Protein AF-A0A1H8JT01-F1 (afdb_monomer)

Structure (mmCIF, N/CA/C/O backbone):
data_AF-A0A1H8JT01-F1
#
_entry.id   AF-A0A1H8JT01-F1
#
loop_
_atom_site.group_PDB
_atom_site.id
_atom_site.type_symbol
_atom_site.label_atom_id
_atom_site.label_alt_id
_atom_site.label_comp_id
_atom_site.label_asym_id
_atom_site.label_entity_id
_atom_site.label_seq_id
_atom_site.pdbx_PDB_ins_code
_atom_site.Cartn_x
_atom_site.Cartn_y
_atom_site.Cartn_z
_atom_site.occupancy
_atom_site.B_iso_or_equiv
_atom_site.auth_seq_id
_atom_site.auth_comp_id
_atom_site.auth_asym_id
_atom_site.auth_atom_id
_atom_site.pdbx_PDB_model_num
ATOM 1 N N . MET A 1 1 ? 6.791 25.636 -8.321 1.00 55.19 1 MET A N 1
ATOM 2 C CA . MET A 1 1 ? 6.552 24.318 -7.692 1.00 55.19 1 MET A CA 1
ATOM 3 C C . MET A 1 1 ? 6.576 23.273 -8.790 1.00 55.19 1 MET A C 1
ATOM 5 O O . MET A 1 1 ? 5.914 23.485 -9.796 1.00 55.19 1 MET A O 1
ATOM 9 N N . GLY A 1 2 ? 7.395 22.230 -8.648 1.00 84.00 2 GLY A N 1
ATOM 10 C CA . GLY A 1 2 ? 7.407 21.095 -9.576 1.00 84.00 2 GLY A CA 1
ATOM 11 C C . GLY A 1 2 ? 6.280 20.105 -9.274 1.00 84.00 2 GLY A C 1
ATOM 12 O O . GLY A 1 2 ? 5.566 20.254 -8.283 1.00 84.00 2 GLY A O 1
ATOM 13 N N . PHE A 1 3 ? 6.130 19.096 -10.126 1.00 88.56 3 PHE A N 1
ATOM 14 C CA . PHE A 1 3 ? 5.228 17.969 -9.887 1.00 88.56 3 PHE A CA 1
ATOM 15 C C . PHE A 1 3 ? 5.642 17.189 -8.627 1.00 88.56 3 PHE A C 1
ATOM 17 O O . PHE A 1 3 ? 6.835 17.080 -8.336 1.00 88.56 3 PHE A O 1
ATOM 24 N N . LEU A 1 4 ? 4.672 16.643 -7.881 1.00 93.19 4 LEU A N 1
ATOM 25 C CA . LEU A 1 4 ? 4.965 15.783 -6.728 1.00 93.19 4 LEU A CA 1
ATOM 26 C C . LEU A 1 4 ? 5.731 14.534 -7.177 1.00 93.19 4 LEU A C 1
ATOM 28 O O . LEU A 1 4 ? 5.509 14.019 -8.277 1.00 93.19 4 LEU A O 1
ATOM 32 N N . SER A 1 5 ? 6.602 14.020 -6.307 1.00 94.88 5 SER A N 1
ATOM 33 C CA . SER A 1 5 ? 7.166 12.687 -6.516 1.00 94.88 5 SER A CA 1
ATOM 34 C C . SER A 1 5 ? 6.049 11.634 -6.510 1.00 94.88 5 SER A C 1
ATOM 36 O O . SER A 1 5 ? 4.962 11.868 -5.978 1.00 94.88 5 SER A O 1
ATOM 38 N N . VAL A 1 6 ? 6.321 10.471 -7.095 1.00 96.06 6 VAL A N 1
ATOM 39 C CA . VAL A 1 6 ? 5.365 9.357 -7.171 1.00 96.06 6 VAL A CA 1
ATOM 40 C C . VAL A 1 6 ? 4.936 8.899 -5.772 1.00 96.06 6 VAL A C 1
ATOM 42 O O . VAL A 1 6 ? 3.740 8.828 -5.499 1.00 96.06 6 VAL A O 1
ATOM 45 N N . LEU A 1 7 ? 5.898 8.710 -4.861 1.00 95.12 7 LEU A N 1
ATOM 46 C CA . LEU A 1 7 ? 5.635 8.363 -3.460 1.00 95.12 7 LEU A CA 1
ATOM 47 C C . LEU A 1 7 ? 4.860 9.466 -2.731 1.00 95.12 7 LEU A C 1
ATOM 49 O O . LEU A 1 7 ? 3.867 9.194 -2.065 1.00 95.12 7 LEU A O 1
ATOM 53 N N . SER A 1 8 ? 5.244 10.733 -2.920 1.00 96.62 8 SER A N 1
ATOM 54 C CA . SER A 1 8 ? 4.523 11.857 -2.306 1.00 96.62 8 SER A CA 1
ATOM 55 C C . SER A 1 8 ? 3.075 11.952 -2.791 1.00 96.62 8 SER A C 1
ATOM 57 O O . SER A 1 8 ? 2.200 12.349 -2.024 1.00 96.62 8 SER A O 1
ATOM 59 N N . MET A 1 9 ? 2.804 11.601 -4.053 1.00 98.12 9 MET A N 1
ATOM 60 C CA . MET A 1 9 ? 1.439 11.523 -4.568 1.00 98.12 9 MET A CA 1
ATOM 61 C C . MET A 1 9 ? 0.667 10.363 -3.925 1.00 98.12 9 MET A C 1
ATOM 63 O O . MET A 1 9 ? -0.474 10.568 -3.521 1.00 98.12 9 MET A O 1
ATOM 67 N N . ALA A 1 10 ? 1.283 9.186 -3.773 1.00 98.31 10 ALA A N 1
ATOM 68 C CA . ALA A 1 10 ? 0.661 8.039 -3.110 1.00 98.31 10 ALA A CA 1
ATOM 69 C C . ALA A 1 10 ? 0.256 8.378 -1.664 1.00 98.31 10 ALA A C 1
ATOM 71 O O . ALA A 1 10 ? -0.918 8.270 -1.314 1.00 98.31 10 ALA A O 1
ATOM 72 N N . HIS A 1 11 ? 1.189 8.914 -0.865 1.00 98.44 11 HIS A N 1
ATOM 73 C CA . HIS A 1 11 ? 0.920 9.368 0.509 1.00 98.44 11 HIS A CA 1
ATOM 74 C C . HIS A 1 11 ? -0.186 10.417 0.567 1.00 98.44 11 HIS A C 1
ATOM 76 O O . HIS A 1 11 ? -1.059 10.357 1.433 1.00 98.44 11 HIS A O 1
ATOM 82 N N . LYS A 1 12 ? -0.186 11.373 -0.369 1.00 98.25 12 LYS A N 1
ATOM 83 C CA . LYS A 1 12 ? -1.230 12.399 -0.440 1.00 98.25 12 LYS A CA 1
ATOM 84 C C . LYS A 1 12 ? -2.613 11.775 -0.650 1.00 98.25 12 LYS A C 1
ATOM 86 O O . LYS A 1 12 ? -3.538 12.118 0.081 1.00 98.25 12 LYS A O 1
ATOM 91 N N . LEU A 1 13 ? -2.748 10.867 -1.615 1.00 98.44 13 LEU A N 1
ATOM 92 C CA . LEU A 1 13 ? -4.026 10.224 -1.925 1.00 98.44 13 LEU A CA 1
ATOM 93 C C . LEU A 1 13 ? -4.523 9.342 -0.768 1.00 98.44 13 LEU A C 1
ATOM 95 O O . LEU A 1 13 ? -5.703 9.390 -0.428 1.00 98.44 13 LEU A O 1
ATOM 99 N N . VAL A 1 14 ? -3.624 8.599 -0.115 1.00 98.62 14 VAL A N 1
ATOM 100 C CA . VAL A 1 14 ? -3.949 7.795 1.077 1.00 98.62 14 VAL A CA 1
ATOM 101 C C . VAL A 1 14 ? -4.419 8.681 2.231 1.00 98.62 14 VAL A C 1
ATOM 103 O O . VAL A 1 14 ? -5.448 8.401 2.851 1.00 98.62 14 VAL A O 1
ATOM 106 N N . LYS A 1 15 ? -3.730 9.800 2.479 1.00 98.31 15 LYS A N 1
ATOM 107 C CA . LYS A 1 15 ? -4.099 10.773 3.516 1.00 98.31 15 LYS A CA 1
ATOM 108 C C . LYS A 1 15 ? -5.475 11.403 3.288 1.00 98.31 15 LYS A C 1
ATOM 110 O O . LYS A 1 15 ? -6.181 11.676 4.249 1.00 98.31 15 LYS A O 1
ATOM 115 N N . GLU A 1 16 ? -5.882 11.617 2.039 1.00 97.69 16 GLU A N 1
ATOM 116 C CA . GLU A 1 16 ? -7.207 12.162 1.694 1.00 97.69 16 GLU A CA 1
ATOM 117 C C . GLU A 1 16 ? -8.360 11.147 1.865 1.00 97.69 16 GLU A C 1
ATOM 119 O O . GLU A 1 16 ? -9.531 11.522 1.742 1.00 97.69 16 GLU A O 1
ATOM 124 N N . ARG A 1 17 ? -8.055 9.866 2.130 1.00 97.56 17 ARG A N 1
ATOM 125 C CA . ARG A 1 17 ? -9.031 8.760 2.231 1.00 97.56 17 ARG A CA 1
ATOM 126 C C . ARG A 1 17 ? -8.993 7.986 3.550 1.00 97.56 17 ARG A C 1
ATOM 128 O O . ARG A 1 17 ? -9.825 7.101 3.763 1.00 97.56 17 ARG A O 1
ATOM 135 N N . THR A 1 18 ? -8.081 8.359 4.439 1.00 97.94 18 THR A N 1
ATOM 136 C CA . THR A 1 18 ? -7.846 7.703 5.727 1.00 97.94 18 THR A CA 1
ATOM 137 C C . THR A 1 18 ? -8.040 8.698 6.867 1.00 97.94 18 THR A C 1
ATOM 139 O O . THR A 1 18 ? -7.703 9.875 6.744 1.00 97.94 18 THR A O 1
ATOM 142 N N . ALA A 1 19 ? -8.573 8.224 7.985 1.00 96.12 19 ALA A N 1
ATOM 143 C CA . ALA A 1 19 ? -8.781 8.971 9.214 1.00 96.12 19 ALA A CA 1
ATOM 144 C C . ALA A 1 19 ? -8.179 8.235 10.422 1.00 96.12 19 ALA A C 1
ATOM 146 O O . ALA A 1 19 ? -7.858 7.048 10.367 1.00 96.12 19 ALA A O 1
ATOM 147 N N . SER A 1 20 ? -8.059 8.942 11.549 1.00 96.56 20 SER A N 1
ATOM 148 C CA . SER A 1 20 ? -7.637 8.314 12.803 1.00 96.56 20 SER A CA 1
ATOM 149 C C . SER A 1 20 ? -8.602 7.196 13.209 1.00 96.56 20 SER A C 1
ATOM 151 O O . SER A 1 20 ? -9.816 7.401 13.221 1.00 96.56 20 SER A O 1
ATOM 153 N N . GLY A 1 21 ? -8.057 6.042 13.593 1.00 96.75 21 GLY A N 1
ATOM 154 C CA . GLY A 1 21 ? -8.828 4.850 13.942 1.00 96.75 21 GLY A CA 1
ATOM 155 C C . GLY A 1 21 ? -9.117 3.905 12.776 1.00 96.75 21 GLY A C 1
ATOM 156 O O . GLY A 1 21 ? -9.654 2.828 13.015 1.00 96.75 21 GLY A O 1
ATOM 157 N N . ASP A 1 22 ? -8.770 4.270 11.540 1.00 98.50 22 ASP A N 1
ATOM 158 C CA . ASP A 1 22 ? -8.981 3.394 10.388 1.00 98.50 22 ASP A CA 1
ATOM 159 C C . ASP A 1 22 ? -8.051 2.168 10.400 1.00 98.50 22 ASP A C 1
ATOM 161 O O . ASP A 1 22 ? -6.957 2.174 10.974 1.00 98.50 22 ASP A O 1
ATOM 165 N N . THR A 1 23 ? -8.496 1.118 9.708 1.00 98.69 23 THR A N 1
ATOM 166 C CA . THR A 1 23 ? -7.661 -0.026 9.336 1.00 98.69 23 THR A CA 1
ATOM 167 C C . THR A 1 23 ? -7.005 0.232 7.984 1.00 98.69 23 THR A C 1
ATOM 169 O O . THR A 1 23 ? -7.695 0.579 7.020 1.00 98.69 23 THR A O 1
ATOM 172 N N . VAL A 1 24 ? -5.692 0.036 7.895 1.00 98.81 24 VAL A N 1
ATOM 173 C CA . VAL A 1 24 ? -4.892 0.223 6.675 1.00 98.81 24 VAL A CA 1
ATOM 174 C C . VAL A 1 24 ? -3.894 -0.916 6.493 1.00 98.81 24 VAL A C 1
ATOM 176 O O . VAL A 1 24 ? -3.576 -1.634 7.442 1.00 98.81 24 VAL A O 1
ATOM 179 N N . ILE A 1 25 ? -3.424 -1.101 5.262 1.00 98.88 25 ILE A N 1
ATOM 180 C CA . ILE A 1 25 ? -2.514 -2.187 4.899 1.00 98.88 25 ILE A CA 1
ATOM 181 C C . ILE A 1 25 ? -1.301 -1.625 4.154 1.00 98.88 25 ILE A C 1
ATOM 18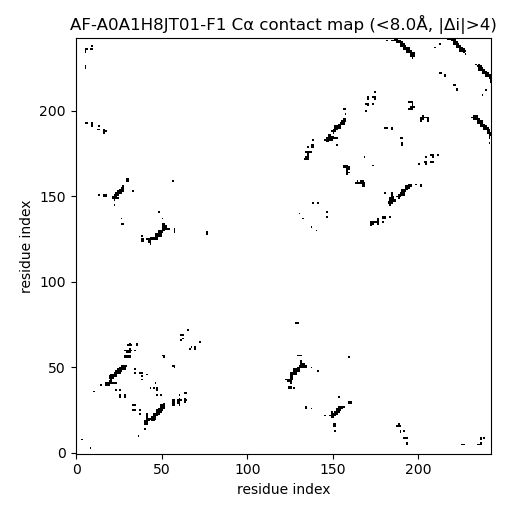3 O O . ILE A 1 25 ? -1.456 -0.894 3.176 1.00 98.88 25 ILE A O 1
ATOM 187 N N . ASP A 1 26 ? -0.111 -2.015 4.596 1.00 98.81 26 ASP A N 1
ATOM 188 C CA . ASP A 1 26 ? 1.136 -1.947 3.837 1.00 98.81 26 ASP A CA 1
ATOM 189 C C . ASP A 1 26 ? 1.440 -3.351 3.300 1.00 98.81 26 ASP A C 1
ATOM 191 O O . ASP A 1 26 ? 1.780 -4.261 4.052 1.00 98.81 26 ASP A O 1
ATOM 195 N N . ALA A 1 27 ? 1.253 -3.570 2.003 1.00 98.69 27 ALA A N 1
ATOM 196 C CA . ALA A 1 27 ? 1.399 -4.890 1.399 1.00 98.69 27 ALA A CA 1
ATOM 197 C C . ALA A 1 27 ? 2.864 -5.252 1.075 1.00 98.69 27 ALA A C 1
ATOM 199 O O . ALA A 1 27 ? 3.135 -6.364 0.620 1.00 98.69 27 ALA A O 1
ATOM 200 N N . THR A 1 28 ? 3.804 -4.324 1.264 1.00 97.69 28 THR A N 1
ATOM 201 C CA . THR A 1 28 ? 5.225 -4.481 0.913 1.00 97.69 28 THR A CA 1
ATOM 202 C C . THR A 1 28 ? 6.071 -3.630 1.861 1.00 97.69 28 THR A C 1
ATOM 204 O O . THR A 1 28 ? 6.619 -2.600 1.455 1.00 97.69 28 THR A O 1
ATOM 207 N N . CYS A 1 29 ? 6.132 -4.006 3.141 1.00 96.62 29 CYS A N 1
ATOM 208 C CA . CYS A 1 29 ? 6.609 -3.085 4.172 1.00 96.62 29 CYS A CA 1
ATOM 209 C C . CYS A 1 29 ? 8.096 -2.743 4.034 1.00 96.62 29 CYS A C 1
ATOM 211 O O . CYS A 1 29 ? 8.492 -1.600 4.283 1.00 96.62 29 CYS A O 1
ATOM 213 N N . GLY A 1 30 ? 8.930 -3.686 3.585 1.00 96.69 30 GLY A N 1
ATOM 214 C CA . GLY A 1 30 ? 10.331 -3.449 3.263 1.00 96.69 30 GLY A CA 1
ATOM 215 C C . GLY A 1 30 ? 11.112 -2.749 4.382 1.00 96.69 30 GLY A C 1
ATOM 216 O O . GLY A 1 30 ? 11.318 -3.290 5.460 1.00 96.69 30 GLY A O 1
ATOM 217 N N . ASN A 1 31 ? 11.565 -1.516 4.136 1.00 96.50 31 ASN A N 1
ATOM 218 C CA . ASN A 1 31 ? 12.287 -0.718 5.141 1.00 96.50 31 ASN A CA 1
ATOM 219 C C . ASN A 1 31 ? 11.364 0.009 6.147 1.00 96.50 31 ASN A C 1
ATOM 221 O O . ASN A 1 31 ? 11.855 0.810 6.940 1.00 96.50 31 ASN A O 1
ATOM 225 N N . GLY A 1 32 ? 10.047 -0.186 6.077 1.00 96.50 32 GLY A N 1
ATOM 226 C CA . GLY A 1 32 ? 9.046 0.354 7.000 1.00 96.50 32 GLY A CA 1
ATOM 227 C C . GLY A 1 32 ? 8.633 1.808 6.765 1.00 96.50 32 GLY A C 1
ATOM 228 O O . GLY A 1 32 ? 7.978 2.394 7.623 1.00 96.50 32 GLY A O 1
ATOM 229 N N . VAL A 1 33 ? 9.031 2.436 5.652 1.00 97.19 33 VAL A N 1
ATOM 230 C CA . VAL A 1 33 ? 8.738 3.862 5.389 1.00 97.19 33 VAL A CA 1
ATOM 231 C C . VAL A 1 33 ? 7.235 4.108 5.249 1.00 97.19 33 VAL A C 1
ATOM 233 O O . VAL A 1 33 ? 6.704 5.019 5.883 1.00 97.19 33 VAL A O 1
ATOM 236 N N . ASP A 1 34 ? 6.558 3.293 4.441 1.00 98.00 34 ASP A N 1
ATOM 237 C CA . ASP A 1 34 ? 5.115 3.404 4.226 1.00 98.00 34 ASP A CA 1
ATOM 238 C C . ASP A 1 34 ? 4.346 2.955 5.480 1.00 98.00 34 ASP A C 1
ATOM 240 O O . ASP A 1 34 ? 3.418 3.642 5.910 1.00 98.00 34 ASP A O 1
ATOM 244 N N . THR A 1 35 ? 4.815 1.905 6.164 1.00 98.12 35 THR A N 1
ATOM 245 C CA . THR A 1 35 ? 4.278 1.467 7.463 1.00 98.12 35 THR A CA 1
ATOM 246 C C . THR A 1 35 ? 4.316 2.586 8.509 1.00 98.12 35 THR A C 1
ATOM 248 O O . THR A 1 35 ? 3.312 2.843 9.168 1.00 98.12 35 THR A O 1
ATOM 251 N N . GLN A 1 36 ? 5.442 3.297 8.646 1.00 96.69 36 GLN A N 1
ATOM 252 C CA . GLN A 1 36 ? 5.566 4.431 9.568 1.00 96.69 36 GLN A CA 1
ATOM 253 C C . GLN A 1 36 ? 4.571 5.544 9.230 1.00 96.69 36 GLN A C 1
ATOM 255 O O . GLN A 1 36 ? 3.859 6.024 10.113 1.00 96.69 36 GLN A O 1
ATOM 260 N N . PHE A 1 37 ? 4.489 5.922 7.953 1.00 97.56 37 PHE A N 1
ATOM 261 C CA . PHE A 1 37 ? 3.524 6.913 7.482 1.00 97.56 37 PHE A CA 1
ATOM 262 C C . PHE A 1 37 ? 2.079 6.518 7.838 1.00 97.56 37 PHE A C 1
ATOM 264 O O . PHE A 1 37 ? 1.308 7.352 8.317 1.00 97.56 37 PHE A O 1
ATOM 271 N N . LEU A 1 38 ? 1.714 5.247 7.649 1.00 98.00 38 LEU A N 1
ATOM 272 C CA . LEU A 1 38 ? 0.391 4.730 7.992 1.00 98.00 38 LEU A CA 1
ATOM 273 C C . LEU A 1 38 ? 0.133 4.749 9.505 1.00 98.00 38 LEU A C 1
ATOM 275 O O . LEU A 1 38 ? -0.941 5.187 9.918 1.00 98.00 38 LEU A O 1
ATOM 279 N N . CYS A 1 39 ? 1.109 4.350 10.328 1.00 95.88 39 CYS A N 1
ATOM 280 C CA . CYS A 1 39 ? 1.021 4.417 11.791 1.00 95.88 39 CYS A CA 1
ATOM 281 C C . CYS A 1 39 ? 0.731 5.841 12.285 1.00 95.88 39 CYS A C 1
ATOM 283 O O . CYS A 1 39 ? -0.182 6.045 13.088 1.00 95.88 39 CYS A O 1
ATOM 285 N N . GLU A 1 40 ? 1.461 6.832 11.767 1.00 94.38 40 GLU A N 1
ATOM 286 C CA . GLU A 1 40 ? 1.256 8.249 12.093 1.00 94.38 40 GLU A CA 1
ATOM 287 C C . GLU A 1 40 ? -0.132 8.748 11.660 1.00 94.38 40 GLU A C 1
ATOM 289 O O . GLU A 1 40 ? -0.751 9.566 12.344 1.00 94.38 40 GLU A O 1
ATOM 294 N N . LEU A 1 41 ? -0.639 8.246 10.530 1.00 95.19 41 LEU A N 1
ATOM 295 C CA . LEU A 1 41 ? -1.907 8.671 9.945 1.00 95.19 41 LEU A CA 1
ATOM 296 C C . LEU A 1 41 ? -3.128 8.168 10.726 1.00 95.19 41 LEU A C 1
ATOM 298 O O . LEU A 1 41 ? -4.074 8.931 10.943 1.00 95.19 41 LEU A O 1
ATOM 302 N N . VAL A 1 42 ? -3.128 6.900 11.144 1.00 96.56 42 VAL A N 1
ATOM 303 C CA . VAL A 1 42 ? -4.284 6.300 11.833 1.00 96.56 42 VAL A CA 1
ATOM 304 C C . VAL A 1 42 ? -4.228 6.482 13.358 1.00 96.56 42 VAL A C 1
ATOM 306 O O . VAL A 1 42 ? -5.277 6.519 14.014 1.00 96.56 42 VAL A O 1
ATOM 309 N N . GLY A 1 43 ? -3.033 6.676 13.927 1.00 92.81 43 GLY A N 1
ATOM 310 C CA . GLY A 1 43 ? -2.808 6.865 15.364 1.00 92.81 43 GLY A CA 1
ATOM 311 C C . GLY A 1 43 ? -3.208 5.654 16.218 1.00 92.81 43 GLY A C 1
ATOM 312 O O . GLY A 1 43 ? -3.643 4.629 15.702 1.00 92.81 43 GLY A O 1
ATOM 313 N N . SER A 1 44 ? -3.127 5.776 17.545 1.00 91.62 44 SER A N 1
ATOM 314 C CA . SER A 1 44 ? -3.248 4.649 18.496 1.00 91.62 44 SER A CA 1
ATOM 315 C C . SER A 1 44 ? -4.536 3.820 18.440 1.00 91.62 44 SER A C 1
ATOM 317 O O . SER A 1 44 ? -4.573 2.680 18.894 1.00 91.62 44 SER A O 1
ATOM 319 N N . ARG A 1 45 ? -5.612 4.363 17.862 1.00 92.94 45 ARG A N 1
ATOM 320 C CA . ARG A 1 45 ? -6.878 3.631 17.677 1.00 92.94 45 ARG A CA 1
ATOM 321 C C . ARG A 1 45 ? -6.953 2.864 16.359 1.00 92.94 45 ARG A C 1
ATOM 323 O O . ARG A 1 45 ? -7.897 2.103 16.174 1.00 92.94 45 ARG A O 1
ATOM 330 N N . GLY A 1 46 ? -6.032 3.116 15.434 1.00 96.19 46 GLY A N 1
ATOM 331 C CA . GLY A 1 46 ? -5.996 2.469 14.132 1.00 96.19 46 GLY A CA 1
ATOM 332 C C . GLY A 1 46 ? -5.391 1.075 14.184 1.00 96.19 46 GLY A C 1
ATOM 333 O O . GLY A 1 46 ? -4.854 0.638 15.202 1.00 96.19 46 GLY A O 1
ATOM 334 N N . THR A 1 47 ? -5.499 0.364 13.067 1.00 97.75 47 THR A N 1
ATOM 335 C CA . THR A 1 47 ? -4.910 -0.969 12.892 1.00 97.75 47 THR A CA 1
ATOM 336 C C . THR A 1 47 ? -4.147 -1.015 11.578 1.00 97.75 47 THR A C 1
ATOM 338 O O . THR A 1 47 ? -4.675 -0.601 10.548 1.00 97.75 47 THR A O 1
ATOM 341 N N . ILE A 1 48 ? -2.911 -1.502 11.615 1.00 98.19 48 ILE A N 1
ATOM 342 C CA . ILE A 1 48 ? -2.045 -1.640 10.448 1.00 98.19 48 ILE A CA 1
ATOM 343 C C . ILE A 1 48 ? -1.704 -3.108 10.290 1.00 98.19 48 ILE A C 1
ATOM 345 O O . ILE A 1 48 ? -1.236 -3.738 11.236 1.00 98.19 48 ILE A O 1
ATOM 349 N N . TYR A 1 49 ? -1.879 -3.614 9.077 1.00 98.62 49 TYR A N 1
ATOM 350 C CA . TYR A 1 49 ? -1.289 -4.875 8.650 1.00 98.62 49 TYR A CA 1
ATOM 351 C C . TYR A 1 49 ? -0.128 -4.562 7.712 1.00 98.62 49 TYR A C 1
ATOM 353 O O . TYR A 1 49 ? -0.327 -3.865 6.720 1.00 98.62 49 TYR A O 1
ATOM 361 N N . ALA A 1 50 ? 1.067 -5.043 8.031 1.00 98.56 50 ALA A N 1
ATOM 362 C CA . ALA A 1 50 ? 2.270 -4.823 7.240 1.00 98.56 50 ALA A CA 1
ATOM 363 C C . ALA A 1 50 ? 2.859 -6.174 6.822 1.00 98.56 50 ALA A C 1
ATOM 365 O O . ALA A 1 50 ? 3.166 -7.002 7.679 1.00 98.56 50 ALA A O 1
ATOM 366 N N . PHE A 1 51 ? 2.972 -6.407 5.516 1.00 98.62 51 PHE A N 1
ATOM 367 C CA . PHE A 1 51 ? 3.354 -7.696 4.939 1.00 98.62 51 PHE A CA 1
ATOM 368 C C . PHE A 1 51 ? 4.729 -7.630 4.288 1.00 98.62 51 PHE A C 1
ATOM 370 O O . PHE A 1 51 ? 5.034 -6.682 3.562 1.00 98.62 51 PHE A O 1
ATOM 377 N N . ASP A 1 52 ? 5.514 -8.685 4.488 1.00 98.31 52 ASP A N 1
ATOM 378 C CA . ASP A 1 52 ? 6.708 -8.964 3.697 1.00 98.31 52 ASP A CA 1
ATOM 379 C C . ASP A 1 52 ? 7.062 -10.458 3.768 1.00 98.31 52 ASP A C 1
ATOM 381 O O . ASP A 1 52 ? 6.799 -11.125 4.771 1.00 98.31 52 ASP A O 1
ATOM 385 N N . ILE A 1 53 ? 7.684 -10.991 2.715 1.00 96.81 53 ILE A N 1
ATOM 386 C CA . ILE A 1 53 ? 8.174 -12.380 2.681 1.00 96.81 53 ILE A CA 1
ATOM 387 C C . ILE A 1 53 ? 9.572 -12.512 3.295 1.00 96.81 53 ILE A C 1
ATOM 389 O O . ILE A 1 53 ? 10.019 -13.622 3.596 1.00 96.81 53 ILE A O 1
ATOM 393 N N . GLN A 1 54 ? 10.281 -11.399 3.479 1.00 96.06 54 GLN A N 1
ATOM 394 C CA . GLN A 1 54 ? 11.620 -11.374 4.049 1.00 96.06 54 GLN A CA 1
ATOM 395 C C . GLN A 1 54 ? 11.547 -11.043 5.542 1.00 96.06 54 GLN A C 1
ATOM 397 O O . GLN A 1 54 ? 11.104 -9.963 5.922 1.00 96.06 54 GLN A O 1
ATOM 402 N N . ALA A 1 55 ? 12.066 -11.929 6.398 1.00 95.62 55 ALA A N 1
ATOM 403 C CA . ALA A 1 55 ? 12.171 -11.653 7.836 1.00 95.62 55 ALA A CA 1
ATOM 404 C C . ALA A 1 55 ? 12.978 -10.368 8.110 1.00 95.62 55 ALA A C 1
ATOM 406 O O . ALA A 1 55 ? 12.610 -9.560 8.958 1.00 95.62 55 ALA A O 1
ATOM 407 N N . GLU A 1 56 ? 14.020 -10.125 7.308 1.00 96.06 56 GLU A N 1
ATOM 408 C CA . GLU A 1 56 ? 14.831 -8.908 7.368 1.00 96.06 56 GLU A CA 1
ATOM 409 C C . GLU A 1 56 ? 14.008 -7.622 7.151 1.00 96.06 56 GLU A C 1
ATOM 411 O O . GLU A 1 56 ? 14.264 -6.613 7.806 1.00 96.06 56 GLU A O 1
ATOM 416 N N . ALA A 1 57 ? 13.002 -7.629 6.270 1.00 96.31 57 ALA A N 1
ATOM 417 C CA . ALA A 1 57 ? 12.131 -6.469 6.067 1.00 96.31 57 ALA A CA 1
ATOM 418 C C . ALA A 1 57 ? 11.301 -6.161 7.322 1.00 96.31 57 ALA A C 1
ATOM 420 O O . ALA A 1 57 ? 11.177 -5.007 7.741 1.00 96.31 57 ALA A O 1
ATOM 421 N N . LEU A 1 58 ? 10.780 -7.201 7.973 1.00 95.69 58 LEU A N 1
ATOM 422 C CA . LEU A 1 58 ? 10.029 -7.051 9.218 1.00 95.69 58 LEU A CA 1
ATOM 423 C C . LEU A 1 58 ? 10.924 -6.504 10.333 1.00 95.69 58 LEU A C 1
ATOM 425 O O . LEU A 1 58 ? 10.531 -5.574 11.034 1.00 95.69 58 LEU A O 1
ATOM 429 N N . GLU A 1 59 ? 12.154 -7.008 10.450 1.00 95.31 59 GLU A N 1
ATOM 430 C CA . GLU A 1 59 ? 13.143 -6.510 11.412 1.00 95.31 59 GLU A CA 1
ATOM 431 C C . GLU A 1 59 ? 13.495 -5.038 11.174 1.00 95.31 59 GLU A C 1
ATOM 433 O O . GLU A 1 59 ? 13.523 -4.247 12.120 1.00 95.31 59 GLU A O 1
ATOM 438 N N . ARG A 1 60 ? 13.725 -4.644 9.916 1.00 95.94 60 ARG A N 1
ATOM 439 C CA . ARG A 1 60 ? 13.997 -3.248 9.539 1.00 95.94 60 ARG A CA 1
ATOM 440 C C . ARG A 1 60 ? 12.795 -2.347 9.811 1.00 95.94 60 ARG A C 1
ATOM 442 O O . ARG A 1 60 ? 12.967 -1.217 10.266 1.00 95.94 60 ARG A O 1
ATOM 449 N N . THR A 1 61 ? 11.585 -2.849 9.574 1.00 96.00 61 THR A N 1
ATOM 450 C CA . THR A 1 61 ? 10.337 -2.139 9.873 1.00 96.00 61 THR A CA 1
ATOM 451 C C . THR A 1 61 ? 10.172 -1.933 11.379 1.00 96.00 61 THR A C 1
ATOM 453 O O . THR A 1 61 ? 9.923 -0.809 11.811 1.00 96.00 61 THR A O 1
ATOM 456 N N . LEU A 1 62 ? 10.410 -2.965 12.198 1.00 93.19 62 LEU A N 1
ATOM 457 C CA . LEU A 1 62 ? 10.432 -2.845 13.661 1.00 93.19 62 LEU A CA 1
ATOM 458 C C . LEU A 1 62 ? 11.476 -1.833 14.129 1.00 93.19 62 LEU A C 1
ATOM 460 O O . LEU A 1 62 ? 11.153 -0.930 14.898 1.00 93.19 62 LEU A O 1
ATOM 464 N N . GLN A 1 63 ? 12.712 -1.946 13.640 1.00 93.38 63 GLN A N 1
ATOM 465 C CA . GLN A 1 63 ? 13.790 -1.031 14.010 1.00 93.38 63 GLN A CA 1
ATOM 466 C C . GLN A 1 63 ? 13.447 0.415 13.642 1.00 93.38 63 GL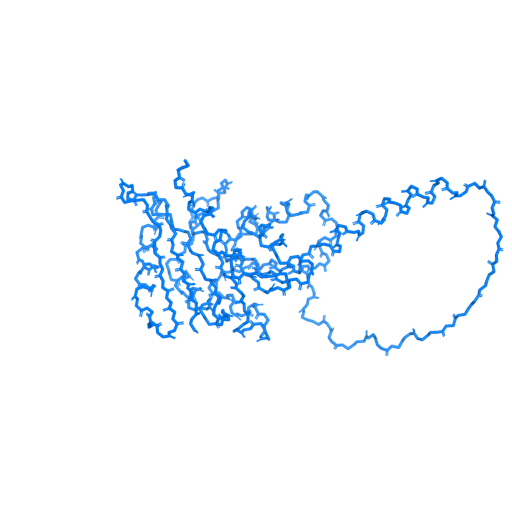N A C 1
ATOM 468 O O . GLN A 1 63 ? 13.758 1.336 14.392 1.00 93.38 63 GLN A O 1
ATOM 473 N N . ARG A 1 64 ? 12.778 0.640 12.507 1.00 94.12 64 ARG A N 1
ATOM 474 C CA . ARG A 1 64 ? 12.337 1.978 12.115 1.00 94.12 64 ARG A CA 1
ATOM 475 C C . ARG A 1 64 ? 11.300 2.558 13.073 1.00 94.12 64 ARG A C 1
ATOM 477 O O . ARG A 1 64 ? 11.360 3.749 13.365 1.00 94.12 64 ARG A O 1
ATOM 484 N N . LEU A 1 65 ? 10.343 1.743 13.504 1.00 91.31 65 LEU A N 1
ATOM 485 C CA . LEU A 1 65 ? 9.219 2.197 14.321 1.00 91.31 65 LEU A CA 1
ATOM 486 C C . LEU A 1 65 ? 9.585 2.353 15.798 1.00 91.31 65 LEU A C 1
ATOM 488 O O . LEU A 1 65 ? 9.092 3.271 16.446 1.00 91.31 65 LEU A O 1
ATOM 492 N N . PHE A 1 66 ? 10.452 1.482 16.316 1.00 88.88 66 PHE A N 1
ATOM 493 C CA . PHE A 1 66 ? 10.725 1.374 17.752 1.00 88.88 66 PHE A CA 1
ATOM 494 C C . PHE A 1 66 ? 12.197 1.616 18.125 1.00 88.88 66 PHE A C 1
ATOM 496 O O . PHE A 1 66 ? 12.530 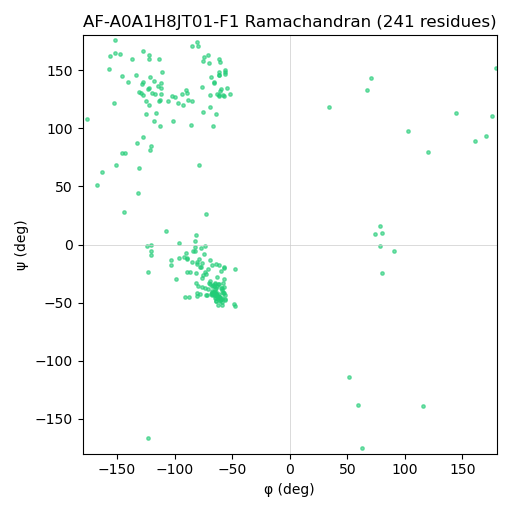1.667 19.307 1.00 88.88 66 PHE A O 1
ATOM 503 N N . GLY A 1 67 ? 13.096 1.788 17.150 1.00 86.06 67 GLY A N 1
ATOM 504 C CA . GLY A 1 67 ? 14.527 1.952 17.409 1.00 86.06 67 GLY A CA 1
ATOM 505 C C . GLY A 1 67 ? 15.125 0.752 18.151 1.00 86.06 67 GLY A C 1
ATOM 506 O O . GLY A 1 67 ? 14.809 -0.400 17.852 1.00 86.06 67 GLY A O 1
ATOM 507 N N . ASP A 1 68 ? 15.981 1.035 19.135 1.00 66.62 68 ASP A N 1
ATOM 508 C CA . ASP A 1 68 ? 16.591 0.026 20.013 1.00 66.62 68 ASP A CA 1
ATOM 509 C C . ASP A 1 68 ? 15.677 -0.395 21.181 1.00 66.62 68 ASP A C 1
ATOM 511 O O . ASP A 1 68 ? 16.025 -1.306 21.932 1.00 66.62 68 ASP A O 1
ATOM 515 N N . SER A 1 69 ? 14.482 0.195 21.321 1.00 58.91 69 SER A N 1
ATOM 516 C CA . SER A 1 69 ? 13.496 -0.133 22.369 1.00 58.91 69 SER A CA 1
ATOM 517 C C . SER A 1 69 ? 12.796 -1.488 22.148 1.00 58.91 69 SER A C 1
ATOM 519 O O . SER A 1 69 ? 11.683 -1.708 22.620 1.00 58.91 69 SER A O 1
ATOM 521 N N . LYS A 1 70 ? 13.461 -2.424 21.453 1.00 48.66 70 LYS A N 1
ATOM 522 C CA . LYS A 1 70 ? 13.001 -3.770 21.058 1.00 48.66 70 LYS A CA 1
ATOM 523 C C . LYS A 1 70 ? 12.355 -4.594 22.182 1.00 48.66 70 LYS A C 1
ATOM 525 O O . LYS A 1 70 ? 11.597 -5.506 21.882 1.00 48.66 70 LYS A O 1
ATOM 530 N N . ALA A 1 71 ? 12.622 -4.283 23.449 1.00 44.50 71 ALA A N 1
ATOM 531 C CA . ALA A 1 71 ? 12.169 -5.075 24.591 1.00 44.50 71 ALA A CA 1
ATOM 532 C C . ALA A 1 71 ? 10.641 -5.077 24.825 1.00 44.50 71 ALA A C 1
ATOM 534 O O . ALA A 1 71 ? 10.159 -5.968 25.516 1.00 44.50 71 ALA A O 1
ATOM 535 N N . GLU A 1 72 ? 9.873 -4.138 24.257 1.00 41.78 72 GLU A N 1
ATOM 536 C CA . GLU A 1 72 ? 8.408 -4.086 24.451 1.00 41.78 72 GLU A CA 1
ATOM 537 C C . GLU A 1 72 ? 7.596 -4.614 23.252 1.00 41.78 72 GLU A C 1
ATOM 539 O O . GLU A 1 72 ? 6.436 -4.993 23.411 1.00 41.78 72 GLU A O 1
ATOM 544 N N . ALA A 1 73 ? 8.197 -4.715 22.060 1.00 42.34 73 ALA A N 1
ATOM 545 C CA . ALA A 1 73 ? 7.508 -5.175 20.847 1.00 42.34 73 ALA A CA 1
ATOM 546 C C . ALA A 1 73 ? 7.404 -6.712 20.742 1.00 42.34 73 ALA A C 1
ATOM 548 O O . ALA A 1 73 ? 6.469 -7.221 20.118 1.00 42.34 73 ALA A O 1
ATOM 549 N N . ASP A 1 74 ? 8.305 -7.453 21.399 1.00 37.28 74 ASP A N 1
ATOM 550 C CA . ASP A 1 74 ? 8.314 -8.926 21.395 1.00 37.28 74 ASP A CA 1
ATOM 551 C C . ASP A 1 74 ? 7.057 -9.541 22.051 1.00 37.28 74 ASP A C 1
ATOM 553 O O . ASP A 1 74 ? 6.726 -10.697 21.791 1.00 37.28 74 ASP A O 1
ATOM 557 N N . VAL A 1 75 ? 6.292 -8.772 22.839 1.00 39.41 75 VAL A N 1
ATOM 558 C CA . VAL A 1 75 ? 5.050 -9.245 23.485 1.00 39.41 75 VAL A CA 1
ATOM 559 C C . VAL A 1 75 ? 3.842 -9.224 22.528 1.00 39.41 75 VAL A C 1
ATOM 561 O O . VAL A 1 75 ? 2.855 -9.913 22.771 1.00 39.41 75 VAL A O 1
ATOM 564 N N . ALA A 1 76 ? 3.907 -8.507 21.399 1.00 41.16 76 ALA A N 1
ATOM 565 C CA . ALA A 1 76 ? 2.790 -8.416 20.448 1.00 41.16 76 ALA A CA 1
ATOM 566 C C . ALA A 1 76 ? 2.875 -9.403 19.265 1.00 41.16 76 ALA A C 1
ATOM 568 O O . ALA A 1 76 ? 1.893 -9.559 18.538 1.00 41.16 76 ALA A O 1
ATOM 569 N N . MET A 1 77 ? 4.018 -10.072 19.054 1.00 45.06 77 MET A N 1
ATOM 570 C CA . MET A 1 77 ? 4.264 -10.898 17.857 1.00 45.06 77 MET A CA 1
ATOM 571 C C . MET A 1 77 ? 3.981 -12.403 18.018 1.00 45.06 77 MET A C 1
ATOM 573 O O . MET A 1 77 ? 4.160 -13.135 17.047 1.00 45.06 77 MET A O 1
ATOM 577 N N . ALA A 1 78 ? 3.509 -12.882 19.179 1.00 32.47 78 ALA A N 1
ATOM 578 C CA . ALA A 1 78 ? 3.360 -14.327 19.417 1.00 32.47 78 ALA A CA 1
ATOM 579 C C . ALA A 1 78 ? 1.959 -14.856 19.794 1.00 32.47 78 ALA A C 1
ATOM 581 O O . ALA A 1 78 ? 1.713 -16.017 19.501 1.00 32.47 78 ALA A O 1
ATOM 582 N N . ASP A 1 79 ? 1.014 -14.085 20.351 1.00 33.66 79 ASP A N 1
ATOM 583 C CA . ASP A 1 79 ? -0.231 -14.682 20.889 1.00 33.66 79 ASP A CA 1
ATOM 584 C C . ASP A 1 79 ? -1.487 -13.824 20.675 1.00 33.66 79 ASP A C 1
ATOM 586 O O . ASP A 1 79 ? -1.992 -13.180 21.591 1.00 33.66 79 ASP A O 1
ATOM 590 N N . HIS A 1 80 ? -2.064 -13.843 19.470 1.00 39.59 80 HIS A N 1
ATOM 591 C CA . HIS A 1 80 ? -3.473 -13.449 19.287 1.00 39.59 80 HIS A CA 1
ATOM 592 C C . HIS A 1 80 ? -4.269 -14.455 18.443 1.00 39.59 80 HIS A C 1
ATOM 594 O O . HIS A 1 80 ? -5.086 -14.097 17.596 1.00 39.59 80 HIS A O 1
ATOM 600 N N . VAL A 1 81 ? -4.064 -15.743 18.747 1.00 32.94 81 VAL A N 1
ATOM 601 C CA . VAL A 1 81 ? -5.027 -16.831 18.496 1.00 32.94 81 VAL A CA 1
ATOM 602 C C . VAL A 1 81 ? -5.174 -17.668 19.782 1.00 32.94 81 VAL A C 1
ATOM 604 O O . VAL A 1 81 ? -4.744 -18.811 19.825 1.00 32.94 81 VAL A O 1
ATOM 607 N N . ALA A 1 82 ? -5.730 -17.044 20.828 1.00 32.25 82 ALA A N 1
ATOM 608 C CA . ALA A 1 82 ? -6.197 -17.544 22.146 1.00 32.25 82 ALA A CA 1
ATOM 609 C C . ALA A 1 82 ? -5.868 -16.404 23.133 1.00 32.25 82 ALA A C 1
ATOM 611 O O . ALA A 1 82 ? -4.726 -15.992 23.204 1.00 32.25 82 ALA A O 1
ATOM 612 N N . ASP A 1 83 ? -6.766 -15.673 23.781 1.00 29.81 83 ASP A N 1
ATOM 613 C CA . ASP A 1 83 ? -7.888 -16.082 24.607 1.00 29.81 83 ASP A CA 1
ATOM 614 C C . ASP A 1 83 ? -8.960 -14.984 24.551 1.00 29.81 83 ASP A C 1
ATOM 616 O O . ASP A 1 83 ? -8.742 -13.824 24.910 1.00 29.81 83 ASP A O 1
ATOM 620 N N . ARG A 1 84 ? -10.164 -15.357 24.119 1.00 41.75 84 ARG A N 1
ATOM 621 C CA . ARG A 1 84 ? -11.382 -14.733 24.632 1.00 41.75 84 ARG A CA 1
ATOM 622 C C . ARG A 1 84 ? -11.813 -15.626 25.783 1.00 41.75 84 ARG A C 1
ATOM 624 O O . ARG A 1 84 ? -12.106 -16.779 25.509 1.00 41.75 84 ARG A O 1
ATOM 631 N N . GLU A 1 85 ? -11.890 -15.043 26.980 1.00 35.81 85 GLU A N 1
ATOM 632 C CA . GLU A 1 85 ? -12.486 -15.559 28.232 1.00 35.81 85 GLU A CA 1
ATOM 633 C C . GLU A 1 85 ? -11.492 -15.681 29.395 1.00 35.81 85 GLU A C 1
ATOM 635 O O . GLU A 1 85 ? -11.064 -16.772 29.731 1.00 35.81 85 GLU A O 1
ATOM 640 N N . ALA A 1 86 ? -11.193 -14.55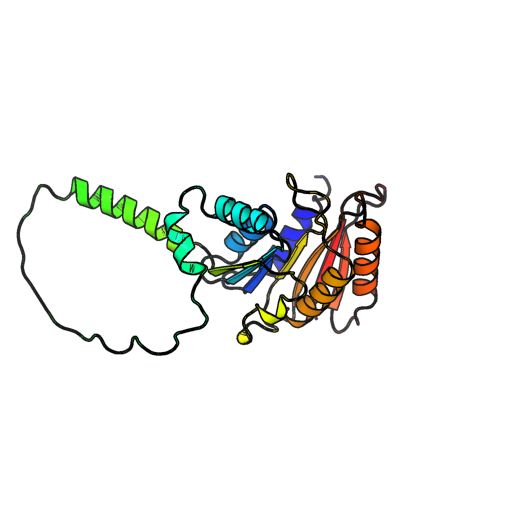8 30.057 1.00 33.16 86 ALA A N 1
ATOM 641 C CA . ALA A 1 86 ? -11.086 -14.443 31.521 1.00 33.16 86 ALA A CA 1
ATOM 642 C C . ALA A 1 86 ? -10.508 -13.066 31.869 1.00 33.16 86 ALA A C 1
ATOM 644 O O . ALA A 1 86 ? -9.304 -12.900 31.864 1.00 33.16 86 ALA A O 1
ATOM 645 N N . ASP A 1 87 ? -11.366 -12.072 32.118 1.00 33.72 87 ASP A N 1
ATOM 646 C CA . ASP A 1 87 ? -11.043 -10.941 33.014 1.00 33.72 87 ASP A CA 1
ATOM 647 C C . ASP A 1 87 ? -12.315 -10.146 33.345 1.00 33.72 87 ASP A C 1
ATOM 649 O O . ASP A 1 87 ? -12.447 -8.928 33.208 1.00 33.72 87 ASP A O 1
ATOM 653 N N . ARG A 1 88 ? -13.320 -10.902 33.790 1.00 41.78 88 ARG A N 1
ATOM 654 C CA . ARG A 1 88 ? -14.417 -10.401 34.613 1.00 41.78 88 ARG A CA 1
ATOM 655 C C . ARG A 1 88 ? -14.391 -11.198 35.906 1.00 41.78 88 ARG A C 1
ATOM 657 O O . ARG A 1 88 ? -15.077 -12.202 35.971 1.00 41.78 88 ARG A O 1
ATOM 664 N N . GLU A 1 89 ? -13.569 -10.773 36.860 1.00 36.62 89 GLU A N 1
ATOM 665 C CA . GLU A 1 89 ? -13.757 -10.914 38.318 1.00 36.62 89 GLU A CA 1
ATOM 666 C C . GLU A 1 89 ? -12.415 -10.737 39.039 1.00 36.62 89 GLU A C 1
ATOM 668 O O . GLU A 1 89 ? -11.700 -11.689 39.323 1.00 36.62 89 GLU A O 1
ATOM 673 N N . ALA A 1 90 ? -12.090 -9.495 39.387 1.00 32.75 90 ALA A N 1
ATOM 674 C CA . ALA A 1 90 ? -11.239 -9.206 40.537 1.00 32.75 90 ALA A CA 1
ATOM 675 C C 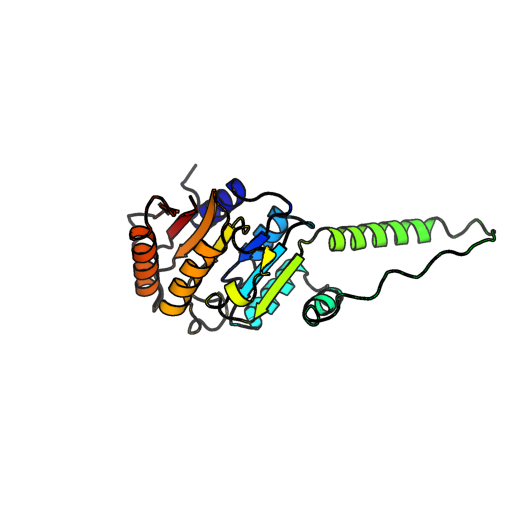. ALA A 1 90 ? -11.739 -7.899 41.152 1.00 32.75 90 ALA A C 1
ATOM 677 O O . ALA A 1 90 ? -11.270 -6.794 40.878 1.00 32.75 90 ALA A O 1
ATOM 678 N N . ASP A 1 91 ? -12.822 -8.066 41.899 1.00 32.22 91 ASP A N 1
ATOM 679 C CA . ASP A 1 91 ? -13.495 -7.049 42.681 1.00 32.22 91 ASP A CA 1
ATOM 680 C C . ASP A 1 91 ? -12.581 -6.570 43.831 1.00 32.22 91 ASP A C 1
ATOM 682 O O . ASP A 1 91 ? -11.901 -7.359 44.478 1.00 32.22 91 ASP A O 1
ATOM 686 N N . ARG A 1 92 ? -12.597 -5.256 44.066 1.00 36.56 92 ARG A N 1
ATOM 687 C CA . ARG A 1 92 ? -12.773 -4.603 45.378 1.00 36.56 92 ARG A CA 1
ATOM 688 C C . ARG A 1 92 ? -12.185 -5.284 46.632 1.00 36.56 92 ARG A C 1
ATOM 690 O O . ARG A 1 92 ? -12.738 -6.265 47.099 1.00 36.56 92 ARG A O 1
ATOM 697 N N . GLU A 1 93 ? -11.242 -4.597 47.293 1.00 36.09 93 GLU A N 1
ATOM 698 C CA . GLU A 1 93 ? -11.246 -4.214 48.735 1.00 36.09 93 GLU A CA 1
ATOM 699 C C . GLU A 1 93 ? -9.898 -3.524 49.086 1.00 36.09 93 GLU A C 1
ATOM 701 O O . GLU A 1 93 ? -8.837 -4.071 48.828 1.00 36.09 93 GLU A O 1
ATOM 706 N N . ALA A 1 94 ? -9.863 -2.210 49.376 1.00 37.16 94 ALA A N 1
ATOM 707 C CA . ALA A 1 94 ? -9.796 -1.588 50.722 1.00 37.16 94 ALA A CA 1
ATOM 708 C C . ALA A 1 94 ? -8.452 -1.852 51.467 1.00 37.16 94 ALA A C 1
ATOM 710 O O . ALA A 1 94 ? -8.050 -2.993 51.578 1.00 37.16 94 ALA A O 1
ATOM 711 N N . LYS A 1 95 ? -7.704 -0.935 52.110 1.00 41.72 95 LYS A N 1
ATOM 712 C CA . LYS A 1 95 ? -7.726 0.513 52.421 1.00 41.72 95 LYS A CA 1
ATOM 713 C C . LYS A 1 95 ? -6.441 0.786 53.267 1.00 41.72 95 LYS A C 1
ATOM 715 O O . LYS A 1 95 ? -6.139 -0.075 54.081 1.00 41.72 95 LYS A O 1
ATOM 720 N N . ARG A 1 96 ? -5.864 2.010 53.225 1.00 40.66 96 ARG A N 1
ATOM 721 C CA . ARG A 1 96 ? -5.138 2.713 54.341 1.00 40.66 96 ARG A CA 1
ATOM 722 C C . ARG A 1 96 ? -3.752 2.161 54.782 1.00 40.66 96 ARG A C 1
ATOM 724 O O . ARG A 1 96 ? -3.536 0.967 54.721 1.00 40.66 96 ARG A O 1
ATOM 731 N N . ASP A 1 97 ? -2.724 2.932 55.164 1.00 39.62 97 ASP A N 1
ATOM 732 C CA . ASP A 1 97 ? -2.617 4.206 55.905 1.00 39.62 97 ASP A CA 1
ATOM 733 C C . ASP A 1 97 ? -1.364 5.050 55.519 1.00 39.62 97 ASP A C 1
ATOM 735 O O . ASP A 1 97 ? -0.548 4.647 54.692 1.00 39.62 97 ASP A O 1
ATOM 739 N N . MET A 1 98 ? -1.281 6.254 56.103 1.00 39.75 98 MET A N 1
ATOM 740 C CA . MET A 1 98 ? -0.407 7.407 55.818 1.00 39.75 98 MET A CA 1
ATOM 741 C C . MET A 1 98 ? 1.001 7.386 56.475 1.00 39.75 98 MET A C 1
ATOM 743 O O . MET A 1 98 ? 1.260 6.608 57.386 1.00 39.75 98 MET A O 1
ATOM 747 N N . ASP A 1 99 ? 1.822 8.360 56.034 1.00 39.16 99 ASP A N 1
ATOM 748 C CA . ASP A 1 99 ? 2.968 9.036 56.690 1.00 39.16 99 ASP A CA 1
ATOM 749 C C . ASP A 1 99 ? 4.411 8.647 56.291 1.00 39.16 99 ASP A C 1
ATOM 751 O O . ASP A 1 99 ? 5.010 7.710 56.809 1.00 39.16 99 ASP A O 1
ATOM 755 N N . HIS A 1 100 ? 5.008 9.449 55.390 1.00 45.97 100 HIS A N 1
ATOM 756 C CA . HIS A 1 100 ? 6.099 10.385 55.739 1.00 45.97 100 HIS A CA 1
ATOM 757 C C . HIS A 1 100 ? 6.547 11.252 54.529 1.00 45.97 100 HIS A C 1
ATOM 759 O O . HIS A 1 100 ? 7.221 10.783 53.610 1.00 45.97 100 HIS A O 1
ATOM 765 N N . GLU A 1 101 ? 6.187 12.543 54.569 1.00 47.59 101 GLU A N 1
ATOM 766 C CA . GLU A 1 101 ? 6.920 13.705 54.009 1.00 47.59 101 GLU A CA 1
ATOM 767 C C . GLU A 1 101 ? 8.355 13.732 54.600 1.00 47.59 101 GLU A C 1
ATOM 769 O O . GLU A 1 101 ? 8.536 13.329 55.743 1.00 47.59 101 GLU A O 1
ATOM 774 N N . ALA A 1 102 ? 9.462 14.155 53.977 1.00 43.47 102 ALA A N 1
ATOM 775 C CA . ALA A 1 102 ? 9.695 15.162 52.945 1.00 43.47 102 ALA A CA 1
ATOM 776 C C . ALA A 1 102 ? 11.088 14.964 52.282 1.00 43.47 102 ALA A C 1
ATOM 778 O O . ALA A 1 102 ? 11.969 15.816 52.376 1.00 43.47 102 ALA A O 1
ATOM 779 N N . ASN A 1 103 ? 11.325 13.825 51.623 1.00 48.38 103 ASN A N 1
ATOM 780 C CA . ASN A 1 103 ? 12.499 13.650 50.741 1.00 48.38 103 ASN A CA 1
ATOM 781 C C . ASN A 1 103 ? 12.182 12.797 49.498 1.00 48.38 103 ASN A C 1
ATOM 783 O O . ASN A 1 103 ? 13.030 12.086 48.972 1.00 48.38 103 ASN A O 1
ATOM 787 N N . ARG A 1 104 ? 10.914 12.820 49.070 1.00 48.66 104 ARG A N 1
ATOM 788 C CA . ARG A 1 104 ? 10.365 11.994 47.983 1.00 48.66 104 ARG A CA 1
ATOM 789 C C . ARG A 1 104 ? 9.787 12.807 46.827 1.00 48.66 104 ARG A C 1
ATOM 791 O O . ARG A 1 104 ? 9.308 12.212 45.875 1.00 48.66 104 ARG A O 1
ATOM 798 N N . GLU A 1 105 ? 9.807 14.137 46.882 1.00 45.41 105 GLU A N 1
ATOM 799 C CA . GLU A 1 105 ? 9.138 14.971 45.870 1.00 45.41 105 GLU A CA 1
ATOM 800 C C . GLU A 1 105 ? 10.003 15.277 44.642 1.00 45.41 105 GLU A C 1
ATOM 802 O O . GLU A 1 105 ? 9.453 15.495 43.567 1.00 45.41 105 GLU A O 1
ATOM 807 N N . ALA A 1 106 ? 11.334 15.233 44.750 1.00 44.34 106 ALA A N 1
ATOM 808 C CA . ALA A 1 106 ? 12.213 15.422 43.592 1.00 44.34 106 ALA A CA 1
ATOM 809 C C . ALA A 1 106 ? 12.341 14.135 42.755 1.00 44.34 106 ALA A C 1
ATOM 811 O O . ALA A 1 106 ? 12.155 14.176 41.539 1.00 44.34 106 ALA A O 1
ATOM 812 N N . ASP A 1 107 ? 12.532 12.984 43.408 1.00 46.59 107 ASP A N 1
ATOM 813 C CA . ASP A 1 107 ? 12.694 11.698 42.718 1.00 46.59 107 ASP A CA 1
ATOM 814 C C . ASP A 1 107 ? 11.365 11.135 42.193 1.00 46.59 107 ASP A C 1
ATOM 816 O O . ASP A 1 107 ? 11.324 10.618 41.079 1.00 46.59 107 ASP A O 1
ATOM 820 N N . HIS A 1 108 ? 10.235 11.301 42.901 1.00 48.84 108 HIS A N 1
ATOM 821 C CA . HIS A 1 108 ? 8.943 10.881 42.337 1.00 48.84 108 HIS A CA 1
ATOM 822 C C . HIS A 1 108 ? 8.446 11.783 41.217 1.00 48.84 108 HIS A C 1
ATOM 824 O O . HIS A 1 108 ? 7.656 11.308 40.406 1.00 48.84 108 HIS A O 1
ATOM 830 N N . LYS A 1 109 ? 8.852 13.056 41.156 1.00 48.56 109 LYS A N 1
ATOM 831 C CA . LYS A 1 109 ? 8.435 13.936 40.061 1.00 48.56 109 LYS A CA 1
ATOM 832 C C . LYS A 1 109 ? 9.236 13.647 38.795 1.00 48.56 109 LYS A C 1
ATOM 834 O O . LYS A 1 109 ? 8.625 13.499 37.747 1.00 48.56 109 LYS A O 1
ATOM 839 N N . ALA A 1 110 ? 10.549 13.438 38.911 1.00 47.75 110 ALA A N 1
ATOM 840 C CA . ALA A 1 110 ? 11.390 13.039 37.783 1.00 47.75 110 ALA A CA 1
ATOM 841 C C . ALA A 1 110 ? 11.046 11.631 37.262 1.00 47.75 110 ALA A C 1
ATOM 843 O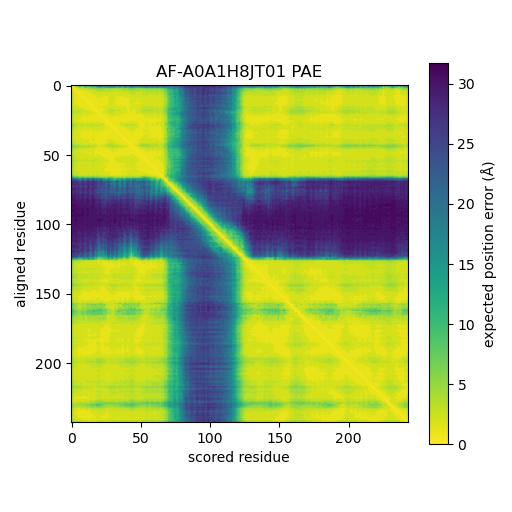 O . ALA A 1 110 ? 10.944 11.446 36.053 1.00 47.75 110 ALA A O 1
ATOM 844 N N . ASN A 1 111 ? 10.779 10.663 38.152 1.00 47.34 111 ASN A N 1
ATOM 845 C CA . ASN A 1 111 ? 10.385 9.316 37.728 1.00 47.34 111 ASN A CA 1
ATOM 846 C C . ASN A 1 111 ? 8.946 9.278 37.198 1.00 47.34 111 ASN A C 1
ATOM 848 O O . ASN A 1 111 ? 8.700 8.616 36.206 1.00 47.34 111 ASN A O 1
ATOM 852 N N . ARG A 1 112 ? 7.992 10.034 37.771 1.00 47.19 112 ARG A N 1
ATOM 853 C CA . ARG A 1 112 ? 6.636 10.125 37.194 1.00 47.19 112 ARG A CA 1
ATOM 854 C C . ARG A 1 112 ? 6.600 10.885 35.881 1.00 47.19 112 ARG A C 1
ATOM 856 O O . ARG A 1 112 ? 5.755 10.553 35.070 1.00 47.19 112 ARG A O 1
ATOM 863 N N . GLU A 1 113 ? 7.432 11.902 35.673 1.00 48.06 113 GLU A N 1
ATOM 864 C CA . GLU A 1 113 ? 7.489 12.622 34.396 1.00 48.06 113 GLU A CA 1
ATOM 865 C C . GLU A 1 113 ? 8.142 11.754 33.313 1.00 48.06 113 GLU A C 1
ATOM 867 O O . GLU A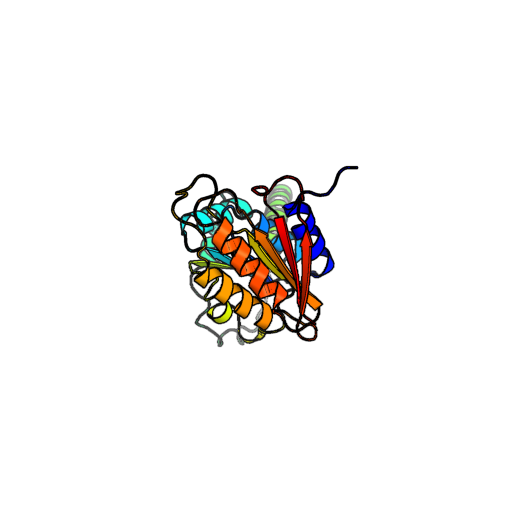 1 113 ? 7.555 11.628 32.245 1.00 48.06 113 GLU A O 1
ATOM 872 N N . ALA A 1 114 ? 9.243 11.055 33.616 1.00 47.38 114 ALA A N 1
ATOM 873 C CA . ALA A 1 114 ? 9.872 10.108 32.690 1.00 47.38 114 ALA A CA 1
ATOM 874 C C . ALA A 1 114 ? 8.993 8.871 32.409 1.00 47.38 114 ALA A C 1
ATOM 876 O O . ALA A 1 114 ? 8.825 8.498 31.251 1.00 47.38 114 ALA A O 1
ATOM 877 N N . ASP A 1 115 ? 8.352 8.293 33.433 1.00 45.44 115 ASP A N 1
ATOM 878 C CA . ASP A 1 115 ? 7.416 7.172 33.273 1.00 45.44 115 ASP A CA 1
ATOM 879 C C . ASP A 1 115 ? 6.117 7.623 32.576 1.00 45.44 115 ASP A C 1
ATOM 881 O O . ASP A 1 115 ? 5.546 6.867 31.799 1.00 45.44 115 ASP A O 1
ATOM 885 N N . HIS A 1 116 ? 5.634 8.858 32.783 1.00 46.53 116 HIS A N 1
ATOM 886 C CA . HIS A 1 116 ? 4.474 9.384 32.043 1.00 46.53 116 HIS A CA 1
ATOM 887 C C . HIS A 1 116 ? 4.795 9.832 30.618 1.00 46.53 116 HIS A C 1
ATOM 889 O O . HIS A 1 116 ? 3.852 9.998 29.845 1.00 46.53 116 HIS A O 1
ATOM 895 N N . GLU A 1 117 ? 6.052 10.092 30.276 1.00 47.22 117 GLU A N 1
ATOM 896 C CA . GLU A 1 117 ? 6.470 10.450 28.920 1.00 47.22 117 GLU A CA 1
ATOM 897 C C . GLU A 1 117 ? 6.760 9.178 28.107 1.00 47.22 117 GLU A C 1
ATOM 899 O O . GLU A 1 117 ? 6.175 9.005 27.041 1.00 47.22 117 GLU A O 1
ATOM 904 N N . ALA A 1 118 ? 7.481 8.206 28.681 1.00 44.84 118 ALA A N 1
ATOM 905 C CA . ALA A 1 118 ? 7.702 6.889 28.076 1.00 44.84 118 ALA A CA 1
ATOM 906 C C . ALA A 1 118 ? 6.394 6.093 27.889 1.00 44.84 118 ALA A C 1
ATOM 908 O O . ALA A 1 118 ? 6.138 5.551 26.814 1.00 44.84 118 ALA A O 1
ATOM 909 N N . ASN A 1 119 ? 5.501 6.099 28.887 1.00 42.81 119 ASN A N 1
ATOM 910 C CA . ASN A 1 119 ? 4.211 5.406 28.796 1.00 42.81 119 ASN A CA 1
ATOM 911 C C . ASN A 1 119 ? 3.185 6.168 27.926 1.00 42.81 119 ASN A C 1
ATOM 913 O O . ASN A 1 119 ? 2.201 5.594 27.472 1.00 42.81 119 ASN A O 1
ATOM 917 N N . ARG A 1 120 ? 3.414 7.460 27.633 1.00 45.50 120 ARG A N 1
ATOM 918 C CA . ARG A 1 120 ? 2.632 8.200 26.623 1.00 45.50 120 ARG A CA 1
ATOM 919 C C . ARG A 1 120 ? 3.024 7.836 25.200 1.00 45.50 120 ARG A C 1
ATOM 921 O O . ARG A 1 120 ? 2.179 7.964 24.320 1.00 45.50 120 ARG A O 1
ATOM 928 N N . ASP A 1 121 ? 4.265 7.431 24.959 1.00 45.97 121 ASP A N 1
ATOM 929 C CA . ASP A 1 121 ? 4.726 7.086 23.615 1.00 45.97 121 ASP A CA 1
ATOM 930 C C . ASP A 1 121 ? 4.326 5.657 23.215 1.00 45.97 121 ASP A C 1
ATOM 932 O O . ASP A 1 121 ? 3.932 5.445 22.066 1.00 45.97 121 ASP A O 1
ATOM 936 N N . ALA A 1 122 ? 4.272 4.717 24.166 1.00 44.84 122 ALA A N 1
ATOM 937 C CA . ALA A 1 122 ? 3.692 3.386 23.950 1.00 44.84 122 ALA A CA 1
ATOM 938 C C . ALA A 1 122 ? 2.176 3.442 23.640 1.00 44.84 122 ALA A C 1
ATOM 940 O O . ALA A 1 122 ? 1.699 2.759 22.735 1.00 44.84 122 ALA A O 1
ATOM 941 N N . ASP A 1 123 ? 1.430 4.345 24.292 1.00 48.72 123 ASP A N 1
ATOM 942 C CA . ASP A 1 123 ? -0.010 4.578 24.063 1.00 48.72 123 ASP A CA 1
ATOM 943 C C . ASP A 1 123 ? -0.338 5.330 22.750 1.00 48.72 123 ASP A C 1
ATOM 945 O O . ASP A 1 123 ? -1.509 5.595 22.441 1.00 48.72 123 ASP A O 1
ATOM 949 N N . ARG A 1 124 ? 0.673 5.720 21.957 1.00 59.06 124 ARG A N 1
ATOM 950 C CA . ARG A 1 124 ? 0.502 6.517 20.724 1.00 59.06 124 ARG A CA 1
ATOM 951 C C . ARG A 1 124 ? 0.613 5.722 19.435 1.00 59.06 124 ARG A C 1
ATOM 953 O O . ARG A 1 124 ? 0.213 6.243 18.389 1.00 59.06 124 ARG A O 1
ATOM 960 N N . ILE A 1 125 ? 1.106 4.492 19.488 1.00 69.94 125 ILE A N 1
ATOM 961 C CA . ILE A 1 125 ? 1.338 3.699 18.285 1.00 69.94 125 ILE A CA 1
ATOM 962 C C . ILE A 1 125 ? 0.081 2.893 17.971 1.00 69.94 125 ILE A C 1
ATOM 964 O O . ILE A 1 125 ? -0.578 2.323 18.838 1.00 69.94 125 ILE A O 1
ATOM 968 N N . ALA A 1 126 ? -0.314 2.937 16.707 1.00 82.50 126 ALA A N 1
ATOM 969 C CA . ALA A 1 126 ? -1.430 2.167 16.196 1.00 82.50 126 ALA A CA 1
ATOM 970 C C . ALA A 1 126 ? -1.193 0.657 16.370 1.00 82.50 126 ALA A C 1
ATOM 972 O O . ALA A 1 126 ? -0.050 0.206 16.440 1.00 82.50 126 ALA A O 1
ATOM 973 N N . LYS A 1 127 ? -2.262 -0.146 16.393 1.00 92.94 127 LYS A N 1
ATOM 974 C CA . LYS A 1 127 ? -2.134 -1.605 16.503 1.00 92.94 127 LYS A CA 1
ATOM 975 C C . LYS A 1 127 ? -1.469 -2.161 15.245 1.00 92.94 127 LYS A C 1
ATOM 977 O O . LYS A 1 127 ? -2.126 -2.278 14.212 1.00 92.94 127 LYS A O 1
ATOM 982 N N . LEU A 1 128 ? -0.181 -2.472 15.330 1.00 95.00 128 LEU A N 1
ATOM 983 C CA . LEU A 1 128 ? 0.610 -2.998 14.224 1.00 95.00 128 LEU A CA 1
ATOM 984 C C . LEU A 1 128 ? 0.625 -4.527 14.248 1.00 95.00 128 LEU A C 1
ATOM 986 O O . LEU A 1 128 ? 0.966 -5.133 15.260 1.00 95.00 128 LEU A O 1
ATOM 990 N N . GLN A 1 129 ? 0.320 -5.136 13.108 1.00 96.56 129 GLN A N 1
ATOM 991 C CA . GLN A 1 129 ? 0.512 -6.556 12.850 1.00 96.56 129 GLN A CA 1
ATOM 992 C C . GLN A 1 129 ? 1.494 -6.717 11.694 1.00 96.56 129 GLN A C 1
ATOM 994 O O . GLN A 1 129 ? 1.160 -6.445 10.541 1.00 96.56 129 GLN A O 1
ATOM 999 N N . LEU A 1 130 ? 2.716 -7.136 12.018 1.00 97.19 130 LEU A N 1
ATOM 1000 C CA . LEU A 1 130 ? 3.708 -7.532 11.025 1.00 97.19 130 LEU A CA 1
ATOM 1001 C C . LEU A 1 130 ? 3.479 -8.991 10.656 1.00 97.19 130 LEU A C 1
ATOM 1003 O O . LEU A 1 130 ? 3.473 -9.865 11.523 1.00 97.19 130 LEU A O 1
ATOM 1007 N N . VAL A 1 131 ? 3.288 -9.244 9.370 1.00 97.75 131 VAL A N 1
ATOM 1008 C CA . VAL A 1 131 ? 2.935 -10.556 8.848 1.00 97.75 131 VAL A CA 1
ATOM 1009 C C . VAL A 1 131 ? 4.064 -11.046 7.955 1.00 97.75 131 VAL A C 1
ATOM 1011 O O . VAL A 1 131 ? 4.300 -10.504 6.875 1.00 97.75 131 VAL A O 1
ATOM 1014 N N . HIS A 1 132 ? 4.742 -12.103 8.405 1.00 97.75 132 HIS A N 1
ATOM 1015 C CA . HIS A 1 132 ? 5.753 -12.805 7.614 1.00 97.75 132 HIS A CA 1
ATOM 1016 C C . HIS A 1 132 ? 5.094 -13.747 6.605 1.00 97.75 132 HIS A C 1
ATOM 1018 O O . HIS A 1 132 ? 5.131 -14.968 6.744 1.00 97.75 132 HIS A O 1
ATOM 1024 N N . ALA A 1 133 ? 4.424 -13.165 5.617 1.00 97.12 133 ALA A N 1
ATOM 1025 C CA . ALA A 1 133 ? 3.732 -13.883 4.558 1.00 97.12 133 ALA A CA 1
ATOM 1026 C C . ALA A 1 133 ? 3.685 -13.038 3.285 1.00 97.12 133 ALA A C 1
ATOM 1028 O O . ALA A 1 133 ? 3.900 -11.824 3.299 1.00 97.12 133 ALA A O 1
ATOM 1029 N N . SER A 1 134 ? 3.361 -13.684 2.166 1.00 97.81 134 SER A N 1
ATOM 1030 C CA . SER A 1 134 ? 3.086 -12.957 0.931 1.00 97.81 134 SER A CA 1
ATOM 1031 C C . SER A 1 134 ? 1.817 -12.119 1.083 1.00 97.81 134 SER A C 1
ATOM 1033 O O . SER A 1 134 ? 0.802 -12.595 1.591 1.00 97.81 134 SER A O 1
ATOM 1035 N N . HIS A 1 135 ? 1.827 -10.902 0.540 1.00 97.31 135 HIS A N 1
ATOM 1036 C CA . HIS A 1 135 ? 0.614 -10.098 0.386 1.00 97.31 135 HIS A CA 1
ATOM 1037 C C . HIS A 1 135 ? -0.484 -10.787 -0.436 1.00 97.31 135 HIS A C 1
ATOM 1039 O O . HIS A 1 135 ? -1.648 -10.416 -0.313 1.00 97.31 135 HIS A O 1
ATOM 1045 N N . ALA A 1 136 ? -0.148 -11.804 -1.237 1.00 97.94 136 ALA A N 1
ATOM 1046 C CA . ALA A 1 136 ? -1.130 -12.615 -1.955 1.00 97.94 136 ALA A CA 1
ATOM 1047 C C . ALA A 1 136 ? -2.085 -13.362 -1.007 1.00 97.94 136 ALA A C 1
ATOM 1049 O O . ALA A 1 136 ? -3.149 -13.801 -1.428 1.00 97.94 136 ALA A O 1
ATOM 1050 N N . GLU A 1 137 ? -1.716 -13.497 0.270 1.00 96.94 137 GLU A N 1
ATOM 1051 C CA . GLU A 1 137 ? -2.512 -14.154 1.306 1.00 96.94 137 GLU A CA 1
ATOM 1052 C C . GLU A 1 137 ? -3.126 -13.160 2.304 1.00 96.94 137 GLU A C 1
ATOM 1054 O O . GLU A 1 137 ? -3.615 -13.567 3.358 1.00 96.94 137 GLU A O 1
ATOM 1059 N N . MET A 1 138 ? -3.096 -11.851 2.014 1.00 97.56 138 MET A N 1
ATOM 1060 C CA . MET A 1 138 ? -3.474 -10.823 2.992 1.00 97.56 138 MET A CA 1
ATOM 1061 C C . MET A 1 138 ? -4.900 -10.978 3.532 1.00 97.56 138 MET A C 1
ATOM 1063 O O . MET A 1 138 ? -5.151 -10.691 4.700 1.00 97.56 138 MET A O 1
ATOM 1067 N N . ASP A 1 139 ? -5.835 -11.464 2.718 1.00 96.56 139 ASP A N 1
ATOM 1068 C CA . ASP A 1 139 ? -7.230 -11.692 3.099 1.00 96.56 139 ASP A CA 1
ATOM 1069 C C . ASP A 1 139 ? -7.381 -12.740 4.211 1.00 96.56 139 ASP A C 1
ATOM 1071 O O . ASP A 1 139 ? -8.305 -12.642 5.020 1.00 96.56 139 ASP A O 1
ATOM 1075 N N . LYS A 1 140 ? -6.445 -13.694 4.298 1.00 97.38 140 LYS A N 1
ATOM 1076 C CA . LYS A 1 140 ? -6.391 -14.720 5.351 1.00 97.38 140 LYS A CA 1
ATOM 1077 C C . LYS A 1 140 ? -5.895 -14.169 6.688 1.00 97.38 140 LYS A C 1
ATOM 1079 O O . LYS A 1 140 ? -6.217 -14.733 7.731 1.00 97.38 140 LYS A O 1
ATOM 1084 N N . HIS A 1 141 ? -5.103 -13.097 6.659 1.00 97.38 141 HIS A N 1
ATOM 1085 C CA . HIS A 1 141 ? -4.487 -12.500 7.847 1.00 97.38 141 HIS A CA 1
ATOM 1086 C C . HIS A 1 141 ? -5.257 -11.287 8.371 1.00 97.38 141 HIS A C 1
ATOM 1088 O O . HIS A 1 141 ? -5.250 -11.021 9.573 1.00 97.38 141 HIS A O 1
ATOM 1094 N N . VAL A 1 142 ? -5.943 -10.555 7.492 1.00 96.75 142 VAL A N 1
ATOM 1095 C CA . VAL A 1 142 ? -6.795 -9.435 7.897 1.00 96.75 142 VAL A CA 1
ATOM 1096 C C . VAL A 1 142 ? -8.017 -9.966 8.640 1.00 96.75 142 VAL A C 1
ATOM 1098 O O . VAL A 1 142 ? -8.727 -10.845 8.146 1.00 96.75 142 VAL A O 1
ATOM 1101 N N . ALA A 1 143 ? -8.280 -9.410 9.827 1.00 96.44 143 ALA A N 1
ATOM 1102 C CA . ALA A 1 143 ? -9.380 -9.840 10.683 1.00 96.44 143 ALA A CA 1
ATOM 1103 C C . ALA A 1 143 ? -10.715 -9.811 9.925 1.00 96.44 143 ALA A C 1
ATOM 1105 O O . ALA A 1 143 ? -11.030 -8.837 9.241 1.00 96.44 143 ALA A O 1
ATOM 1106 N N . ALA A 1 144 ? -11.518 -10.869 10.063 1.00 96.06 144 ALA A N 1
ATOM 1107 C CA . ALA A 1 144 ? -12.744 -11.051 9.281 1.00 96.06 144 ALA A CA 1
ATOM 1108 C C . ALA A 1 144 ? -13.741 -9.882 9.416 1.00 96.06 144 ALA A C 1
ATOM 1110 O O . ALA A 1 144 ? -14.482 -9.577 8.485 1.00 96.06 144 ALA A O 1
ATOM 1111 N N . ASP A 1 145 ? -13.759 -9.195 10.559 1.00 96.12 145 ASP A N 1
ATOM 1112 C CA . ASP A 1 145 ? -14.614 -8.033 10.794 1.00 96.12 145 ASP A CA 1
ATOM 1113 C C . ASP A 1 145 ? -14.092 -6.734 10.156 1.00 96.12 145 ASP A C 1
ATOM 1115 O O . ASP A 1 145 ? -14.863 -5.773 10.062 1.00 96.12 145 ASP A O 1
ATOM 1119 N N . ALA A 1 146 ? -12.842 -6.705 9.687 1.00 96.81 146 ALA A N 1
ATOM 1120 C CA . ALA A 1 146 ? -12.245 -5.616 8.917 1.00 96.81 146 ALA A CA 1
ATOM 1121 C C . ALA A 1 146 ? -12.453 -5.759 7.395 1.00 96.81 146 ALA A C 1
ATOM 1123 O O . ALA A 1 146 ? -12.227 -4.800 6.652 1.00 96.81 146 ALA A O 1
ATOM 1124 N N . HIS A 1 147 ? -12.925 -6.915 6.910 1.00 98.31 147 HIS A N 1
ATOM 1125 C CA . HIS A 1 147 ? -13.212 -7.128 5.486 1.00 98.31 147 HIS A CA 1
ATOM 1126 C C . HIS A 1 147 ? -14.292 -6.150 5.000 1.00 98.31 147 HIS A C 1
ATOM 1128 O O . HIS A 1 147 ? -15.354 -6.003 5.608 1.00 98.31 147 HIS A O 1
ATOM 1134 N N . GLY A 1 148 ? -14.007 -5.435 3.910 1.00 98.38 148 GLY A N 1
ATOM 1135 C CA . GLY A 1 148 ? -14.865 -4.370 3.388 1.00 98.38 148 GLY A CA 1
ATOM 1136 C C . GLY A 1 148 ? -14.839 -3.072 4.207 1.00 98.38 148 GLY A C 1
ATOM 1137 O O . GLY A 1 148 ? -15.668 -2.190 3.970 1.00 98.38 148 GLY A O 1
ATOM 1138 N N . LYS A 1 149 ? -13.928 -2.941 5.182 1.00 98.56 149 LYS A N 1
ATOM 1139 C CA . LYS A 1 149 ? -13.779 -1.753 6.042 1.00 98.56 149 LYS A CA 1
ATOM 1140 C C . LYS A 1 149 ? -12.402 -1.097 5.953 1.00 98.56 149 LYS A C 1
ATOM 1142 O O . LYS A 1 149 ? -12.244 0.008 6.470 1.00 98.56 149 LYS A O 1
ATOM 1147 N N . VAL A 1 150 ? -11.439 -1.727 5.278 1.00 98.81 150 VAL A N 1
ATOM 1148 C CA . VAL A 1 150 ? -10.080 -1.193 5.118 1.00 98.81 150 VAL A CA 1
ATOM 1149 C C . VAL A 1 150 ? -10.132 0.136 4.364 1.00 98.81 150 VAL A C 1
ATOM 1151 O O . VAL A 1 150 ? -10.769 0.247 3.315 1.00 98.81 150 VAL A O 1
ATOM 1154 N N . ALA A 1 151 ? -9.492 1.165 4.910 1.00 98.81 151 ALA A N 1
ATOM 1155 C CA . ALA A 1 151 ? -9.493 2.506 4.339 1.00 98.81 151 ALA A CA 1
ATOM 1156 C C . ALA A 1 151 ? -8.493 2.645 3.189 1.00 98.81 151 ALA A C 1
ATOM 1158 O O . ALA A 1 151 ? -8.818 3.254 2.166 1.00 98.81 151 ALA A O 1
ATOM 1159 N N . ALA A 1 152 ? -7.299 2.074 3.357 1.00 98.88 152 ALA A N 1
ATOM 1160 C CA . ALA A 1 152 ? -6.229 2.166 2.381 1.00 98.88 152 ALA A CA 1
ATOM 1161 C C . ALA A 1 152 ? -5.375 0.895 2.322 1.00 98.88 152 ALA A C 1
ATOM 1163 O O . ALA A 1 152 ? -5.118 0.273 3.353 1.00 98.88 152 ALA A O 1
ATOM 1164 N N . VAL A 1 153 ? -4.908 0.557 1.121 1.00 98.88 153 VAL A N 1
ATOM 1165 C CA . VAL A 1 153 ? -3.892 -0.473 0.873 1.00 98.88 153 VAL A CA 1
ATOM 1166 C C . VAL A 1 153 ? -2.777 0.134 0.025 1.00 98.88 153 VAL A C 1
ATOM 1168 O O . VAL A 1 153 ? -3.044 0.744 -1.014 1.00 98.88 153 VAL A O 1
ATOM 1171 N N . MET A 1 154 ? -1.533 -0.018 0.464 1.00 98.81 154 MET A N 1
ATOM 1172 C CA . MET A 1 154 ? -0.351 0.492 -0.223 1.00 98.81 154 MET A CA 1
ATOM 1173 C C . MET A 1 154 ? 0.533 -0.647 -0.724 1.00 98.81 154 MET A C 1
ATOM 1175 O O . MET A 1 154 ? 0.787 -1.597 0.006 1.00 98.81 154 MET A O 1
ATOM 1179 N N . PHE A 1 155 ? 1.017 -0.517 -1.956 1.00 98.75 155 PHE A N 1
ATOM 1180 C CA . PHE A 1 155 ? 2.006 -1.392 -2.572 1.00 98.75 155 PHE A CA 1
ATOM 1181 C C . PHE A 1 155 ? 3.151 -0.558 -3.141 1.00 98.75 155 PHE A C 1
ATOM 1183 O O . PHE A 1 155 ? 2.933 0.465 -3.802 1.00 98.75 155 PHE A O 1
ATOM 1190 N N . ASN A 1 156 ? 4.363 -1.050 -2.941 1.00 97.25 156 ASN A N 1
ATOM 1191 C CA . ASN A 1 156 ? 5.608 -0.498 -3.436 1.00 97.25 156 ASN A CA 1
ATOM 1192 C C . ASN A 1 156 ? 6.407 -1.657 -4.052 1.00 97.25 156 ASN A C 1
ATOM 1194 O O . ASN A 1 156 ? 7.130 -2.364 -3.356 1.00 97.25 156 ASN A O 1
ATOM 1198 N N . LEU A 1 157 ? 6.150 -1.932 -5.336 1.00 96.31 157 LEU A N 1
ATOM 1199 C CA . LEU A 1 157 ? 6.592 -3.171 -5.985 1.00 96.31 157 LEU A CA 1
ATOM 1200 C C . LEU A 1 157 ? 8.091 -3.164 -6.303 1.00 96.31 157 LEU A C 1
ATOM 1202 O O . LEU A 1 157 ? 8.705 -2.111 -6.462 1.00 96.31 157 LEU A O 1
ATOM 1206 N N . GLY A 1 158 ? 8.666 -4.352 -6.454 1.00 93.38 158 GLY A N 1
ATOM 1207 C CA . GLY A 1 158 ? 10.080 -4.556 -6.741 1.00 93.38 158 GLY A CA 1
ATOM 1208 C C . GLY A 1 158 ? 10.792 -5.289 -5.612 1.00 93.38 158 GLY A C 1
ATOM 1209 O O . GLY A 1 158 ? 10.266 -6.258 -5.072 1.00 93.38 158 GLY A O 1
ATOM 1210 N N . TYR A 1 159 ? 12.013 -4.859 -5.295 1.00 90.56 159 TYR A N 1
ATOM 1211 C CA . TYR A 1 159 ? 12.888 -5.494 -4.303 1.00 90.56 159 TYR A CA 1
ATOM 1212 C C . TYR A 1 159 ? 13.130 -4.600 -3.083 1.00 90.56 159 TYR A C 1
ATOM 1214 O O . TYR A 1 159 ? 13.056 -3.371 -3.160 1.00 90.56 159 TYR A O 1
ATOM 1222 N N . LEU A 1 160 ? 13.537 -5.216 -1.971 1.00 93.19 160 LEU A N 1
ATOM 1223 C CA . LEU A 1 160 ? 13.974 -4.522 -0.760 1.00 93.19 160 LEU A CA 1
ATOM 1224 C C . LEU A 1 160 ? 15.320 -3.792 -0.975 1.00 93.19 160 LEU A C 1
ATOM 1226 O O . LEU A 1 160 ? 16.348 -4.435 -1.218 1.00 93.19 160 LEU A O 1
ATOM 1230 N N . PRO A 1 161 ? 15.390 -2.450 -0.845 1.00 89.12 161 PRO A N 1
ATOM 1231 C CA . PRO A 1 161 ? 16.648 -1.728 -1.015 1.00 89.12 161 PRO A CA 1
ATOM 1232 C C . PRO A 1 161 ? 17.699 -2.128 0.029 1.00 89.12 161 PRO A C 1
ATOM 1234 O O . PRO A 1 161 ? 17.445 -2.087 1.234 1.00 89.12 161 PRO A O 1
ATOM 1237 N N . GLY A 1 162 ? 18.908 -2.457 -0.430 1.00 89.06 162 GLY A N 1
ATOM 1238 C CA . GLY A 1 162 ? 20.017 -2.860 0.441 1.00 89.06 162 GLY A CA 1
ATOM 1239 C C . GLY A 1 162 ? 19.933 -4.303 0.949 1.00 89.06 162 GLY A C 1
ATOM 1240 O O . GLY A 1 162 ? 20.605 -4.615 1.925 1.00 89.06 162 GLY A O 1
ATOM 1241 N N . ALA A 1 163 ? 19.106 -5.147 0.332 1.00 90.88 163 ALA A N 1
ATOM 1242 C CA . ALA A 1 163 ? 19.063 -6.593 0.543 1.00 90.88 163 ALA A CA 1
ATOM 1243 C C . ALA A 1 163 ? 19.278 -7.333 -0.795 1.00 90.88 163 ALA A C 1
ATOM 1245 O O . ALA A 1 163 ? 19.720 -6.730 -1.780 1.00 90.88 163 ALA A O 1
ATOM 1246 N N . ASP A 1 164 ? 18.995 -8.636 -0.831 1.00 88.50 164 ASP A N 1
ATOM 1247 C CA . ASP A 1 164 ? 19.062 -9.444 -2.051 1.00 88.50 164 ASP A CA 1
ATOM 1248 C C . ASP A 1 164 ? 18.032 -8.971 -3.096 1.00 88.50 164 ASP A C 1
ATOM 1250 O O . ASP A 1 164 ? 16.827 -9.122 -2.914 1.00 88.50 164 ASP A O 1
ATOM 1254 N N . GLN A 1 165 ? 18.517 -8.412 -4.210 1.00 89.94 165 GLN A N 1
ATOM 1255 C CA . GLN A 1 165 ? 17.683 -7.876 -5.295 1.00 89.94 165 GLN A CA 1
ATOM 1256 C C . GLN A 1 165 ? 17.084 -8.959 -6.205 1.00 89.94 165 GLN A C 1
ATOM 1258 O O . GLN A 1 165 ? 16.343 -8.631 -7.129 1.00 89.94 165 GLN A O 1
ATOM 1263 N N . SER A 1 166 ? 17.416 -10.237 -5.985 1.00 90.25 166 SER A N 1
ATOM 1264 C CA . SER A 1 166 ? 16.744 -11.353 -6.659 1.00 90.25 166 SER A CA 1
ATOM 1265 C C . SER A 1 166 ? 15.375 -11.665 -6.050 1.00 90.25 166 SER A C 1
ATOM 1267 O O . SER A 1 166 ? 14.533 -12.266 -6.717 1.00 90.25 166 SER A O 1
ATOM 1269 N N . ILE A 1 167 ? 15.135 -11.223 -4.812 1.00 91.44 167 ILE A N 1
ATOM 1270 C CA . ILE A 1 167 ? 13.839 -11.322 -4.152 1.00 91.44 167 ILE A CA 1
ATOM 1271 C C . ILE A 1 167 ? 13.017 -10.103 -4.571 1.00 91.44 167 ILE A C 1
ATOM 1273 O O . ILE A 1 167 ? 13.243 -8.984 -4.108 1.00 91.44 167 ILE A O 1
ATOM 1277 N N . ILE A 1 168 ? 12.084 -10.338 -5.489 1.00 93.00 168 ILE A N 1
ATOM 1278 C CA . ILE A 1 168 ? 11.167 -9.335 -6.030 1.00 93.00 168 ILE A CA 1
ATOM 1279 C C . ILE A 1 168 ? 9.718 -9.752 -5.793 1.00 93.00 168 ILE A C 1
ATOM 1281 O O . ILE A 1 168 ? 9.412 -10.938 -5.629 1.00 93.00 168 ILE A O 1
ATOM 1285 N N . THR A 1 169 ? 8.813 -8.780 -5.843 1.00 91.19 169 THR A N 1
ATOM 1286 C CA . THR A 1 169 ? 7.396 -9.050 -6.089 1.00 91.19 169 THR A CA 1
ATOM 1287 C C . THR A 1 169 ? 7.212 -9.812 -7.404 1.00 91.19 169 THR A C 1
ATOM 1289 O O . THR A 1 169 ? 8.013 -9.704 -8.335 1.00 91.19 169 THR A O 1
ATOM 1292 N N . THR A 1 170 ? 6.187 -10.662 -7.450 1.00 95.56 170 THR A N 1
ATOM 1293 C CA . THR A 1 170 ? 5.908 -11.510 -8.613 1.00 95.56 170 THR A CA 1
ATOM 1294 C C . THR A 1 170 ? 4.554 -11.147 -9.184 1.00 95.56 170 THR A C 1
ATOM 1296 O O . THR A 1 170 ? 3.608 -10.942 -8.427 1.00 95.56 170 THR A O 1
ATOM 1299 N N . THR A 1 171 ? 4.444 -11.137 -10.511 1.00 97.25 171 THR A N 1
ATOM 1300 C CA . THR A 1 171 ? 3.211 -10.791 -11.227 1.00 97.25 171 THR A CA 1
ATOM 1301 C C . THR A 1 171 ? 1.979 -11.505 -10.667 1.00 97.25 171 THR A C 1
ATOM 1303 O O . THR A 1 171 ? 1.017 -10.843 -10.288 1.00 97.25 171 THR A O 1
ATOM 1306 N N . ASP A 1 172 ? 2.016 -12.836 -10.545 1.00 97.38 172 ASP A N 1
ATOM 1307 C CA . ASP A 1 172 ? 0.872 -13.622 -10.062 1.00 97.38 172 ASP A CA 1
ATOM 1308 C C . ASP A 1 172 ? 0.512 -13.287 -8.606 1.00 97.38 172 ASP A C 1
ATOM 1310 O O . ASP A 1 172 ? -0.663 -13.106 -8.278 1.00 97.38 172 ASP A O 1
ATOM 1314 N N . GLY A 1 173 ? 1.521 -13.153 -7.737 1.00 97.88 173 GLY A N 1
ATOM 1315 C CA . GLY A 1 173 ? 1.323 -12.783 -6.334 1.00 97.88 173 GLY A CA 1
ATOM 1316 C C . GLY A 1 173 ? 0.743 -11.376 -6.182 1.00 97.88 173 GLY A C 1
ATOM 1317 O O . GLY A 1 173 ? -0.183 -11.167 -5.398 1.00 97.88 173 GLY A O 1
ATOM 1318 N N . THR A 1 174 ? 1.229 -10.432 -6.986 1.00 98.56 174 THR A N 1
ATOM 1319 C CA . THR A 1 174 ? 0.740 -9.057 -7.019 1.00 98.56 174 THR A CA 1
ATOM 1320 C C . THR A 1 174 ? -0.709 -9.008 -7.492 1.00 98.56 174 THR A C 1
ATOM 1322 O O . THR A 1 174 ? -1.530 -8.397 -6.817 1.00 98.56 174 THR A O 1
ATOM 1325 N N . ILE A 1 175 ? -1.078 -9.668 -8.597 1.00 98.62 175 ILE A N 1
ATOM 1326 C CA . ILE A 1 175 ? -2.467 -9.641 -9.088 1.00 98.62 175 ILE A CA 1
ATOM 1327 C C . ILE A 1 175 ? -3.439 -10.242 -8.065 1.00 98.62 175 ILE A C 1
ATOM 1329 O O . ILE A 1 175 ? -4.448 -9.605 -7.756 1.00 98.62 175 ILE A O 1
ATOM 1333 N N . ALA A 1 176 ? -3.106 -11.392 -7.467 1.00 98.56 176 ALA A N 1
ATOM 1334 C CA . ALA A 1 176 ? -3.918 -11.986 -6.402 1.00 98.56 176 ALA A CA 1
ATOM 1335 C C . ALA A 1 176 ? -4.095 -11.023 -5.210 1.00 98.56 176 ALA A C 1
ATOM 1337 O O . ALA A 1 176 ? -5.192 -10.855 -4.674 1.00 98.56 176 ALA A O 1
ATOM 1338 N N . ALA A 1 177 ? -3.027 -10.319 -4.832 1.00 98.75 177 ALA A N 1
ATOM 1339 C CA . ALA A 1 177 ? -3.058 -9.324 -3.769 1.00 98.75 177 ALA A CA 1
ATOM 1340 C C . ALA A 1 177 ? -3.898 -8.085 -4.116 1.00 98.75 177 ALA A C 1
ATOM 1342 O O . ALA A 1 177 ? -4.575 -7.545 -3.240 1.00 98.75 177 ALA A O 1
ATOM 1343 N N . LEU A 1 178 ? -3.904 -7.632 -5.375 1.00 98.81 178 LEU A N 1
ATOM 1344 C CA . LEU A 1 178 ? -4.766 -6.527 -5.808 1.00 98.81 178 LEU A CA 1
ATOM 1345 C C . LEU A 1 178 ? -6.250 -6.923 -5.769 1.00 98.81 178 LEU A C 1
ATOM 1347 O O . LEU A 1 178 ? -7.077 -6.126 -5.325 1.00 98.81 178 LEU A O 1
ATOM 1351 N N . GLU A 1 179 ? -6.599 -8.147 -6.169 1.00 98.50 179 GLU A N 1
ATOM 1352 C CA . GLU A 1 179 ? -7.967 -8.680 -6.055 1.00 98.50 179 GLU A CA 1
ATOM 1353 C C . GLU A 1 179 ? -8.434 -8.749 -4.591 1.00 98.50 179 GLU A C 1
ATOM 1355 O O . GLU A 1 179 ? -9.535 -8.286 -4.253 1.00 98.50 179 GLU A O 1
ATOM 1360 N N . ALA A 1 180 ? -7.569 -9.254 -3.705 1.00 98.62 180 ALA A N 1
ATOM 1361 C CA . ALA A 1 180 ? -7.805 -9.271 -2.265 1.00 98.62 180 ALA A CA 1
ATOM 1362 C C . ALA A 1 180 ? -7.987 -7.847 -1.713 1.00 98.62 180 ALA A C 1
ATOM 1364 O O . ALA A 1 180 ? -8.971 -7.568 -1.024 1.00 98.62 180 ALA A O 1
ATOM 1365 N N . ALA A 1 181 ? -7.107 -6.912 -2.082 1.00 98.75 181 ALA A N 1
ATOM 1366 C CA . ALA A 1 181 ? -7.180 -5.519 -1.653 1.00 98.75 181 ALA A CA 1
ATOM 1367 C C . ALA A 1 181 ? -8.508 -4.859 -2.060 1.00 98.75 181 ALA A C 1
ATOM 1369 O O . ALA A 1 181 ? -9.166 -4.234 -1.226 1.00 98.75 181 ALA A O 1
ATOM 1370 N N . ILE A 1 182 ? -8.961 -5.040 -3.307 1.00 98.50 182 ILE A N 1
ATOM 1371 C CA . ILE A 1 182 ? -10.261 -4.520 -3.758 1.00 98.50 182 ILE A CA 1
ATOM 1372 C C . ILE A 1 182 ? -11.406 -5.088 -2.914 1.00 98.50 182 ILE A C 1
ATOM 1374 O O . ILE A 1 182 ? -12.331 -4.350 -2.565 1.00 98.50 182 ILE A O 1
ATOM 1378 N N . SER A 1 183 ? -11.354 -6.363 -2.536 1.00 98.25 183 SER 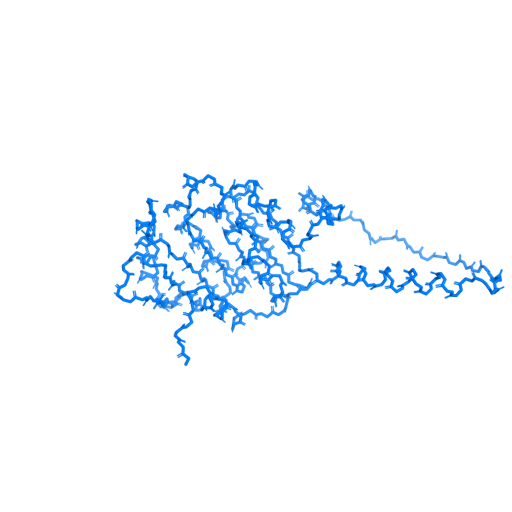A N 1
ATOM 1379 C CA . SER A 1 183 ? -12.374 -6.986 -1.684 1.00 98.25 183 SER A CA 1
ATOM 1380 C C . SER A 1 183 ? -12.361 -6.420 -0.259 1.00 98.25 183 SER A C 1
ATOM 1382 O O . SER A 1 183 ? -13.417 -6.064 0.272 1.00 98.25 183 SER A O 1
ATOM 1384 N N . LEU A 1 184 ? -11.171 -6.239 0.319 1.00 98.75 184 LEU A N 1
ATOM 1385 C CA . LEU A 1 184 ? -10.956 -5.737 1.679 1.00 98.75 184 LEU A CA 1
ATOM 1386 C C . LEU A 1 184 ? -11.312 -4.255 1.859 1.00 98.75 184 LEU A C 1
ATOM 1388 O O . LEU A 1 184 ? -11.754 -3.858 2.940 1.00 98.75 184 LEU A O 1
ATOM 1392 N N . LEU A 1 185 ? -11.144 -3.437 0.819 1.00 98.88 185 LEU A N 1
ATOM 1393 C CA . LEU A 1 185 ? -11.409 -2.001 0.884 1.00 98.88 185 LEU A CA 1
ATOM 1394 C C . LEU A 1 185 ? -12.875 -1.679 1.208 1.00 98.88 185 LEU A C 1
ATOM 1396 O O . LEU A 1 185 ? -13.805 -2.340 0.741 1.00 98.88 185 LEU A O 1
ATOM 1400 N N . ARG A 1 186 ? -13.102 -0.590 1.941 1.00 98.69 186 ARG A N 1
ATOM 1401 C CA . ARG A 1 186 ? -14.424 0.042 2.059 1.00 98.69 186 ARG A CA 1
ATOM 1402 C C . ARG A 1 186 ? -14.797 0.801 0.792 1.00 98.69 186 ARG A C 1
ATOM 1404 O O . ARG A 1 186 ? -13.932 1.196 0.014 1.00 98.69 186 ARG A O 1
ATOM 1411 N N . LYS A 1 187 ? -16.087 1.088 0.614 1.00 98.44 187 LYS A N 1
ATOM 1412 C CA . LYS A 1 187 ? -16.543 2.063 -0.389 1.00 98.44 187 LYS A CA 1
ATOM 1413 C C . LYS A 1 187 ? -15.884 3.425 -0.130 1.00 98.44 187 LYS A C 1
ATOM 1415 O O . LYS A 1 187 ? -15.929 3.927 0.990 1.00 98.44 187 LYS A O 1
ATOM 1420 N N . GLY A 1 188 ? -15.269 4.004 -1.158 1.00 98.44 188 GLY A N 1
ATOM 1421 C CA . GLY A 1 188 ? -14.449 5.214 -1.069 1.00 98.44 188 GLY A CA 1
ATOM 1422 C C . GLY A 1 188 ? -13.032 4.989 -0.525 1.00 98.44 188 GLY A C 1
ATOM 1423 O O . GLY A 1 188 ? -12.276 5.951 -0.425 1.00 98.44 188 GLY A O 1
ATOM 1424 N N . GLY A 1 189 ? -12.666 3.754 -0.166 1.00 98.75 189 GLY A N 1
ATOM 1425 C CA . GLY A 1 189 ? -11.298 3.381 0.188 1.00 98.75 189 GLY A CA 1
ATOM 1426 C C . GLY A 1 189 ? -10.374 3.374 -1.030 1.00 98.75 189 GLY A C 1
ATOM 1427 O O . GLY A 1 189 ? -10.839 3.367 -2.175 1.00 98.75 189 GLY A O 1
ATOM 1428 N N . ILE A 1 190 ? -9.064 3.389 -0.782 1.00 98.81 190 ILE A N 1
ATOM 1429 C CA . ILE A 1 190 ? -8.053 3.571 -1.827 1.00 98.81 190 ILE A CA 1
ATOM 1430 C C . ILE A 1 190 ? -6.975 2.489 -1.833 1.00 98.81 190 ILE A C 1
ATOM 1432 O O . ILE A 1 190 ? -6.455 2.086 -0.801 1.00 98.81 190 ILE A O 1
ATOM 1436 N N . LEU A 1 191 ? -6.596 2.064 -3.028 1.00 98.88 191 LEU A N 1
ATOM 1437 C CA . LEU A 1 191 ? -5.452 1.209 -3.301 1.00 98.88 191 LEU A CA 1
ATOM 1438 C C . LEU A 1 191 ? -4.419 2.023 -4.087 1.00 98.88 191 LEU A C 1
ATOM 1440 O O . LEU A 1 191 ? -4.744 2.575 -5.138 1.00 98.88 191 LEU A O 1
ATOM 1444 N N . THR A 1 192 ? -3.185 2.115 -3.597 1.00 98.88 192 THR A N 1
ATOM 1445 C CA . THR A 1 192 ? -2.075 2.757 -4.319 1.00 98.88 192 THR A CA 1
ATOM 1446 C C . THR A 1 192 ? -0.985 1.747 -4.623 1.00 98.88 192 THR A C 1
ATOM 1448 O O . THR A 1 192 ? -0.515 1.077 -3.709 1.00 98.88 192 THR A O 1
ATOM 1451 N N . VAL A 1 193 ? -0.548 1.689 -5.877 1.00 98.81 193 VAL A N 1
ATOM 1452 C CA . VAL A 1 193 ? 0.515 0.796 -6.341 1.00 98.81 193 VAL A CA 1
ATOM 1453 C C . VAL A 1 193 ? 1.602 1.621 -7.013 1.00 98.81 193 VAL A C 1
ATOM 1455 O O . VAL A 1 193 ? 1.382 2.217 -8.072 1.00 98.81 193 VAL A O 1
ATOM 1458 N N . VAL A 1 194 ? 2.773 1.682 -6.385 1.00 98.56 194 VAL A N 1
ATOM 1459 C CA . VAL A 1 194 ? 3.975 2.260 -6.986 1.00 98.56 194 VAL A CA 1
ATOM 1460 C C . VAL A 1 194 ? 4.699 1.167 -7.762 1.00 98.56 194 VAL A C 1
ATOM 1462 O O . VAL A 1 194 ? 5.015 0.110 -7.224 1.00 98.56 194 VAL A O 1
ATOM 1465 N N . LEU A 1 195 ? 4.926 1.430 -9.045 1.00 98.25 195 LEU A N 1
ATOM 1466 C CA . LEU A 1 195 ? 5.426 0.479 -10.031 1.00 98.25 195 LEU A CA 1
ATOM 1467 C C . LEU A 1 195 ? 6.836 0.866 -10.471 1.00 98.25 195 LEU A C 1
ATOM 1469 O O . LEU A 1 195 ? 7.073 2.035 -10.783 1.00 98.25 195 LEU A O 1
ATOM 1473 N N . TYR A 1 196 ? 7.743 -0.112 -10.546 1.00 96.75 196 TYR A N 1
ATOM 1474 C CA . TYR A 1 196 ? 9.161 0.078 -10.869 1.00 96.75 196 TYR A CA 1
ATOM 1475 C C . TYR A 1 196 ? 9.550 -0.732 -12.119 1.00 96.75 196 TYR A C 1
ATOM 1477 O O . TYR A 1 196 ? 10.147 -1.796 -12.015 1.00 96.75 196 TYR A O 1
ATOM 1485 N N . PRO A 1 197 ? 9.270 -0.240 -13.338 1.00 96.62 197 PRO A N 1
ATOM 1486 C CA . PRO A 1 197 ? 9.516 -1.013 -14.561 1.00 96.62 197 PRO A CA 1
ATOM 1487 C C . PRO A 1 197 ? 11.005 -1.218 -14.904 1.00 96.62 197 PRO A C 1
ATOM 1489 O O . PRO A 1 197 ? 11.325 -2.024 -15.771 1.00 96.62 197 PRO A O 1
ATOM 1492 N N . GLY A 1 198 ? 11.921 -0.479 -14.268 1.00 95.06 198 GLY A N 1
ATOM 1493 C CA . GLY A 1 198 ? 13.346 -0.428 -14.623 1.00 95.06 198 GLY A CA 1
ATOM 1494 C C . GLY A 1 198 ? 14.230 -1.566 -14.094 1.00 95.06 198 GLY A C 1
ATOM 1495 O O . GLY A 1 198 ? 15.449 -1.464 -14.207 1.00 95.06 198 GLY A O 1
ATOM 1496 N N . HIS A 1 199 ? 13.666 -2.619 -13.495 1.00 93.50 199 HIS A N 1
ATOM 1497 C CA . HIS A 1 199 ? 14.421 -3.783 -13.009 1.00 93.50 199 HIS A CA 1
ATOM 1498 C C . HIS A 1 199 ? 13.929 -5.089 -13.659 1.00 93.50 199 HIS A C 1
ATOM 1500 O O . HIS A 1 199 ? 12.825 -5.117 -14.211 1.00 93.50 199 HIS A O 1
ATOM 1506 N N . PRO A 1 200 ? 14.714 -6.187 -13.607 1.00 94.19 200 PRO A N 1
ATOM 1507 C CA . PRO A 1 200 ? 14.275 -7.488 -14.113 1.00 94.19 200 PRO A CA 1
ATOM 1508 C C . PRO A 1 200 ? 12.913 -7.892 -13.531 1.00 94.19 200 PRO A C 1
ATOM 1510 O O . PRO A 1 200 ? 12.717 -7.805 -12.322 1.00 94.19 200 PRO A O 1
ATOM 1513 N N . GLY A 1 201 ? 11.968 -8.279 -14.393 1.00 95.06 201 GLY A N 1
ATOM 1514 C CA . GLY A 1 201 ? 10.583 -8.614 -14.023 1.00 95.06 201 GLY A CA 1
ATOM 1515 C C . GLY A 1 201 ? 9.648 -7.414 -13.807 1.00 95.06 201 GLY A C 1
ATOM 1516 O O . GLY A 1 201 ? 8.448 -7.532 -14.038 1.00 95.06 201 GLY A O 1
ATOM 1517 N N . GLY A 1 202 ? 10.173 -6.232 -13.468 1.00 96.50 202 GLY A N 1
ATOM 1518 C CA . GLY A 1 202 ? 9.354 -5.075 -13.087 1.00 96.50 202 GLY A CA 1
ATOM 1519 C C . GLY A 1 202 ? 8.462 -4.534 -14.209 1.00 96.50 202 GLY A C 1
ATOM 1520 O O . GLY A 1 202 ? 7.351 -4.082 -13.950 1.00 96.50 202 GLY A O 1
ATOM 1521 N N . ALA A 1 203 ? 8.909 -4.587 -15.469 1.00 96.69 203 ALA A N 1
ATOM 1522 C CA . ALA A 1 203 ? 8.095 -4.143 -16.606 1.00 96.69 203 ALA A CA 1
ATOM 1523 C C . ALA A 1 203 ? 6.879 -5.055 -16.853 1.00 96.69 203 ALA A C 1
ATOM 1525 O O . ALA A 1 203 ? 5.780 -4.558 -17.088 1.00 96.69 203 ALA A O 1
ATOM 1526 N N . GLU A 1 204 ? 7.068 -6.374 -16.759 1.00 97.75 204 GLU A N 1
ATOM 1527 C CA . GLU A 1 204 ? 5.996 -7.363 -16.916 1.00 97.75 204 GLU A CA 1
ATOM 1528 C C . GLU A 1 204 ? 4.946 -7.216 -15.811 1.00 97.75 204 GLU A C 1
ATOM 1530 O O . GLU A 1 204 ? 3.747 -7.143 -16.091 1.00 97.75 204 GLU A O 1
ATOM 1535 N N . GLU A 1 205 ? 5.403 -7.090 -14.564 1.00 98.38 205 GLU A N 1
ATOM 1536 C CA . GLU A 1 205 ? 4.531 -6.863 -13.416 1.00 98.38 205 GLU A CA 1
ATOM 1537 C C . 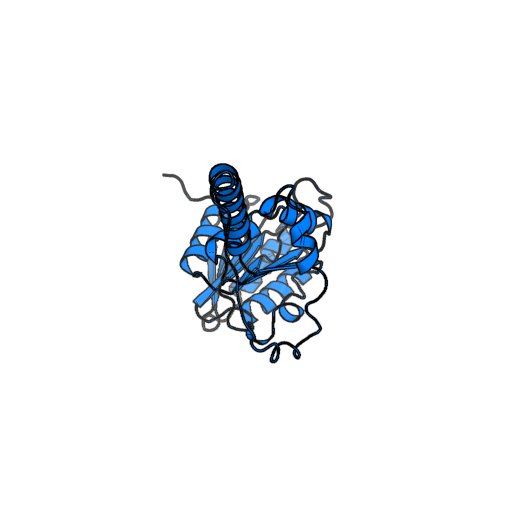GLU A 1 205 ? 3.754 -5.543 -13.558 1.00 98.38 205 GLU A C 1
ATOM 1539 O O . GLU A 1 205 ? 2.535 -5.504 -13.381 1.00 98.38 205 GLU A O 1
ATOM 1544 N N . ALA A 1 206 ? 4.421 -4.461 -13.965 1.00 98.19 206 ALA A N 1
ATOM 1545 C CA . ALA A 1 206 ? 3.790 -3.157 -14.133 1.00 98.19 206 ALA A CA 1
ATOM 1546 C C . ALA A 1 206 ? 2.736 -3.127 -15.258 1.00 98.19 206 ALA A C 1
ATOM 1548 O O . ALA A 1 206 ? 1.693 -2.472 -15.112 1.00 98.19 206 ALA A O 1
ATOM 1549 N N . ASP A 1 207 ? 2.964 -3.856 -16.351 1.00 97.94 207 ASP A N 1
ATOM 1550 C CA . ASP A 1 207 ? 1.991 -4.022 -17.433 1.00 97.94 207 ASP A CA 1
ATOM 1551 C C . ASP A 1 207 ? 0.773 -4.839 -16.977 1.00 97.94 207 ASP A C 1
ATOM 1553 O O . ASP A 1 207 ? -0.366 -4.464 -17.277 1.00 97.94 207 ASP A O 1
ATOM 1557 N N . ALA A 1 208 ? 0.986 -5.914 -16.210 1.00 98.69 208 ALA A N 1
ATOM 1558 C CA . ALA A 1 208 ? -0.094 -6.726 -15.651 1.00 98.69 208 ALA A CA 1
ATOM 1559 C C . ALA A 1 208 ? -0.973 -5.919 -14.683 1.00 98.69 208 ALA A C 1
ATOM 1561 O O . ALA A 1 208 ? -2.198 -5.918 -14.814 1.00 98.69 208 ALA A O 1
ATOM 1562 N N . VAL A 1 209 ? -0.359 -5.155 -13.775 1.00 98.62 209 VAL A N 1
ATOM 1563 C CA . VAL A 1 209 ? -1.070 -4.273 -12.836 1.00 98.62 209 VAL A CA 1
ATOM 1564 C C . VAL A 1 209 ? -1.872 -3.199 -13.575 1.00 98.62 209 VAL A C 1
ATOM 1566 O O . VAL A 1 209 ? -3.025 -2.919 -13.235 1.00 98.62 209 VAL A O 1
ATOM 1569 N N . THR A 1 210 ? -1.287 -2.604 -14.617 1.00 98.00 210 THR A N 1
ATOM 1570 C CA . THR A 1 210 ? -1.974 -1.588 -15.429 1.00 98.00 210 THR A CA 1
ATOM 1571 C C . THR A 1 210 ? -3.173 -2.191 -16.165 1.00 98.00 210 THR A C 1
ATOM 1573 O O . THR A 1 210 ? -4.242 -1.575 -16.199 1.00 98.00 210 THR A O 1
ATOM 1576 N N . ARG A 1 211 ? -3.025 -3.404 -16.714 1.00 98.56 211 ARG A N 1
ATOM 1577 C CA . ARG A 1 211 ? -4.113 -4.135 -17.375 1.00 98.56 211 ARG A CA 1
ATOM 1578 C C . ARG A 1 211 ? -5.243 -4.447 -16.402 1.00 98.56 211 ARG A C 1
ATOM 1580 O O . ARG A 1 211 ? -6.374 -4.051 -16.679 1.00 98.56 211 ARG A O 1
ATOM 1587 N N . PHE A 1 212 ? -4.924 -5.046 -15.254 1.00 98.62 212 PHE A N 1
ATOM 1588 C CA . PHE A 1 212 ? -5.881 -5.334 -14.184 1.00 98.62 212 PHE A CA 1
ATOM 1589 C C . PHE A 1 212 ? -6.738 -4.105 -13.862 1.00 98.62 212 PHE A C 1
ATOM 1591 O O . PHE A 1 212 ? -7.964 -4.154 -13.918 1.00 98.62 212 PHE A O 1
ATOM 1598 N N . ALA A 1 213 ? -6.096 -2.959 -13.627 1.00 98.25 213 ALA A N 1
ATOM 1599 C CA . ALA A 1 213 ? -6.794 -1.727 -13.281 1.00 98.25 213 ALA A CA 1
ATOM 1600 C C . ALA A 1 213 ? -7.687 -1.183 -14.406 1.00 98.25 213 ALA A C 1
ATOM 1602 O O . ALA A 1 213 ? -8.726 -0.585 -14.130 1.00 98.25 213 ALA A O 1
ATOM 1603 N N . SER A 1 214 ? -7.287 -1.378 -15.666 1.00 97.88 214 SER A N 1
ATOM 1604 C CA . SER A 1 214 ? -8.063 -0.952 -16.836 1.00 97.88 214 SER A CA 1
ATOM 1605 C C . SER A 1 214 ? -9.292 -1.824 -17.108 1.00 97.88 214 SER A C 1
ATOM 1607 O O . SER A 1 214 ? -10.250 -1.351 -17.720 1.00 97.88 214 SER A O 1
ATOM 1609 N N . GLU A 1 215 ? -9.276 -3.072 -16.639 1.00 98.00 215 GLU A N 1
ATOM 1610 C CA . GLU A 1 215 ? -10.350 -4.052 -16.827 1.00 98.00 215 GLU A CA 1
ATOM 1611 C C . GLU A 1 215 ? -11.379 -4.034 -15.683 1.00 98.00 215 GLU A C 1
ATOM 1613 O O . GLU A 1 215 ? -12.465 -4.604 -15.822 1.00 98.00 215 GLU A O 1
ATOM 1618 N N . LEU A 1 216 ? -11.091 -3.336 -14.575 1.00 97.81 216 LEU A N 1
ATOM 1619 C CA . LEU A 1 216 ? -12.033 -3.176 -13.466 1.00 97.81 216 LEU A CA 1
ATOM 1620 C C . LEU A 1 216 ? -13.344 -2.518 -13.942 1.00 97.81 216 LEU A C 1
ATOM 1622 O O . LEU A 1 216 ? -13.320 -1.435 -14.540 1.00 97.81 216 LEU A O 1
ATOM 1626 N N . PRO A 1 217 ? -14.519 -3.102 -13.632 1.00 98.00 217 PRO A N 1
ATOM 1627 C CA . PRO A 1 217 ? -15.788 -2.465 -13.949 1.00 98.00 217 PRO A CA 1
ATOM 1628 C C . PRO A 1 217 ? -15.911 -1.107 -13.248 1.00 98.00 217 PRO A C 1
ATOM 1630 O O . PRO A 1 217 ? -15.740 -1.009 -12.035 1.00 98.00 217 PRO A O 1
ATOM 1633 N N . GLN A 1 218 ? -16.302 -0.062 -13.982 1.00 95.94 218 GLN A N 1
ATOM 1634 C CA . GLN A 1 218 ? -16.361 1.312 -13.449 1.00 95.94 218 GLN A CA 1
ATOM 1635 C C . GLN A 1 218 ? -17.301 1.492 -12.243 1.00 95.94 218 GLN A C 1
ATOM 1637 O O . GLN A 1 218 ? -17.153 2.437 -11.472 1.00 95.94 218 GLN A O 1
ATOM 1642 N N . HIS A 1 219 ? -18.288 0.605 -12.085 1.00 96.69 219 HIS A N 1
ATOM 1643 C CA . HIS A 1 219 ? -19.194 0.606 -10.935 1.00 96.69 219 HIS A CA 1
ATOM 1644 C C . HIS A 1 219 ? -18.590 -0.060 -9.687 1.00 96.69 219 HIS A C 1
ATOM 1646 O O . HIS A 1 219 ? -19.131 0.121 -8.602 1.00 96.69 219 HIS A O 1
ATOM 1652 N N . VAL A 1 220 ? -17.499 -0.822 -9.837 1.00 97.44 220 VAL A N 1
ATOM 1653 C CA . VAL A 1 220 ? -16.736 -1.453 -8.747 1.00 97.44 220 VAL A CA 1
ATOM 1654 C C . VAL A 1 220 ? -15.618 -0.529 -8.277 1.00 97.44 220 VAL A C 1
ATOM 1656 O O . VAL A 1 220 ? -15.425 -0.354 -7.076 1.00 97.44 220 VAL A O 1
ATOM 1659 N N . ALA A 1 221 ? -14.880 0.076 -9.209 1.00 98.06 221 ALA A N 1
ATOM 1660 C CA . ALA A 1 221 ? -13.750 0.937 -8.888 1.00 98.06 221 ALA A CA 1
ATOM 1661 C C . ALA A 1 221 ? -13.450 1.939 -10.012 1.00 98.06 221 ALA A C 1
ATOM 1663 O O . ALA A 1 221 ? -13.854 1.758 -11.159 1.00 98.06 221 ALA A O 1
ATOM 1664 N N . GLN A 1 222 ? -12.698 2.988 -9.685 1.00 97.81 222 GLN A N 1
ATOM 1665 C CA . GLN A 1 222 ? -12.093 3.889 -10.662 1.00 97.81 222 GLN A CA 1
ATOM 1666 C C . GLN A 1 222 ? -10.581 3.942 -10.458 1.00 97.81 222 GLN A C 1
ATOM 1668 O O . GLN A 1 222 ? -10.122 4.142 -9.338 1.00 97.81 222 GLN A O 1
ATOM 1673 N N . ALA A 1 223 ? -9.820 3.837 -11.548 1.00 98.25 223 ALA A N 1
ATOM 1674 C CA . ALA A 1 223 ? -8.363 3.906 -11.537 1.00 98.25 223 ALA A CA 1
ATOM 1675 C C . ALA A 1 223 ? -7.833 5.189 -12.201 1.00 98.25 223 ALA A C 1
ATOM 1677 O O . ALA A 1 223 ? -8.428 5.708 -13.149 1.00 98.25 223 ALA A O 1
ATOM 1678 N N . VAL A 1 224 ? -6.691 5.685 -11.724 1.00 97.94 224 VAL A N 1
ATOM 1679 C CA . VAL A 1 224 ? -5.923 6.784 -12.322 1.00 97.94 224 VAL A CA 1
ATOM 1680 C C . VAL A 1 224 ? -4.438 6.433 -12.382 1.00 97.94 224 VAL A C 1
ATOM 1682 O O . VAL A 1 224 ? -3.903 5.772 -11.492 1.00 97.94 224 VAL A O 1
ATOM 1685 N N . LEU A 1 225 ? -3.768 6.911 -13.431 1.00 97.94 225 LEU A N 1
ATOM 1686 C CA . LEU A 1 225 ? -2.341 6.708 -13.666 1.00 97.94 225 LEU A CA 1
ATOM 1687 C C . LEU A 1 225 ? -1.594 8.042 -13.555 1.00 97.94 225 LEU A C 1
ATOM 1689 O O . LEU A 1 225 ? -1.884 8.988 -14.288 1.00 97.94 225 LEU A O 1
ATOM 1693 N N . TYR A 1 226 ? -0.598 8.101 -12.675 1.00 97.75 226 TYR A N 1
ATOM 1694 C CA . TYR A 1 226 ? 0.303 9.237 -12.513 1.00 97.75 226 TYR A CA 1
ATOM 1695 C C . TYR A 1 226 ? 1.720 8.842 -12.940 1.00 97.75 226 TYR A C 1
ATOM 1697 O O . TYR A 1 226 ? 2.442 8.164 -12.206 1.00 97.75 226 TYR A O 1
ATOM 1705 N N . ARG A 1 227 ? 2.111 9.258 -14.151 1.00 96.19 227 ARG A N 1
ATOM 1706 C CA . ARG A 1 227 ? 3.357 8.837 -14.806 1.00 96.19 227 ARG A CA 1
ATOM 1707 C C . ARG A 1 227 ? 4.036 9.985 -15.545 1.00 96.19 227 ARG A C 1
ATOM 1709 O O . ARG A 1 227 ? 3.392 10.764 -16.243 1.00 96.19 227 ARG A O 1
ATOM 1716 N N . MET A 1 228 ? 5.364 10.030 -15.452 1.00 93.75 228 MET A N 1
ATOM 1717 C CA . MET A 1 228 ? 6.193 10.882 -16.305 1.00 93.75 228 MET A CA 1
ATOM 1718 C C . MET A 1 228 ? 6.273 10.271 -17.707 1.00 93.75 228 MET A C 1
ATOM 1720 O O . MET A 1 228 ? 6.855 9.206 -17.890 1.00 93.75 228 MET A O 1
ATOM 1724 N N . THR A 1 229 ? 5.719 10.946 -18.712 1.00 92.88 229 THR A N 1
ATOM 1725 C CA . THR A 1 229 ? 5.586 10.382 -20.070 1.00 92.88 229 THR A CA 1
ATOM 1726 C C . THR A 1 229 ? 6.907 10.251 -20.828 1.00 92.88 229 THR A C 1
ATOM 1728 O O . THR A 1 229 ? 7.003 9.461 -21.759 1.00 92.88 229 THR A O 1
ATOM 1731 N N . GLN A 1 230 ? 7.939 11.002 -20.434 1.00 93.44 230 GLN A N 1
ATOM 1732 C CA . GLN A 1 230 ? 9.233 11.038 -21.128 1.00 93.44 230 GLN A CA 1
ATOM 1733 C C . GLN A 1 230 ? 10.244 10.000 -20.619 1.00 93.44 230 GLN A C 1
ATOM 1735 O O . GLN A 1 230 ? 11.327 9.879 -21.183 1.00 93.44 230 GLN A O 1
ATOM 1740 N N . LYS A 1 231 ? 9.936 9.282 -19.532 1.00 91.62 231 LYS A N 1
ATOM 1741 C CA . LYS A 1 231 ? 10.858 8.336 -18.891 1.00 91.62 231 LYS A CA 1
ATOM 1742 C C . LYS A 1 231 ? 10.172 6.985 -18.731 1.00 91.62 231 LYS A C 1
ATOM 1744 O O . LYS A 1 231 ? 9.489 6.757 -17.738 1.00 91.62 231 LYS A O 1
ATOM 1749 N N . ALA A 1 232 ? 10.343 6.108 -19.718 1.00 90.12 232 ALA A N 1
ATOM 1750 C CA . ALA A 1 232 ? 9.666 4.812 -19.754 1.00 90.12 232 ALA A CA 1
ATOM 1751 C C . ALA A 1 232 ? 9.969 3.951 -18.514 1.00 90.12 232 ALA A C 1
ATOM 1753 O O . ALA A 1 232 ? 9.043 3.387 -17.938 1.00 90.12 232 ALA A O 1
ATOM 1754 N N . GLU A 1 233 ? 11.228 3.933 -18.074 1.00 93.31 233 GLU A N 1
ATOM 1755 C CA . GLU A 1 233 ? 11.710 3.150 -16.925 1.00 93.31 233 GLU A CA 1
ATOM 1756 C C . GLU A 1 233 ? 11.504 3.843 -15.568 1.00 93.31 233 GLU A C 1
ATOM 1758 O O . GLU A 1 233 ? 11.788 3.259 -14.523 1.00 93.31 233 GLU A O 1
ATOM 1763 N N . ALA A 1 234 ? 11.039 5.099 -15.551 1.00 95.06 234 ALA A N 1
ATOM 1764 C CA . ALA A 1 234 ? 10.829 5.798 -14.291 1.00 95.06 234 ALA A CA 1
ATOM 1765 C C . ALA A 1 234 ? 9.663 5.172 -13.514 1.00 95.06 234 ALA A C 1
ATOM 1767 O O . ALA A 1 234 ? 8.650 4.817 -14.129 1.00 95.06 234 ALA A O 1
ATOM 1768 N N . PRO A 1 235 ? 9.757 5.119 -12.172 1.00 97.19 235 PRO A N 1
ATOM 1769 C CA . PRO A 1 235 ? 8.644 4.686 -11.353 1.00 97.19 235 PRO A CA 1
ATOM 1770 C C . PRO A 1 235 ? 7.396 5.527 -11.604 1.00 97.19 235 PRO A C 1
ATOM 1772 O O . PRO A 1 235 ? 7.484 6.716 -11.940 1.00 97.19 235 PRO A O 1
ATOM 1775 N N . TYR A 1 236 ? 6.231 4.920 -11.425 1.00 98.06 236 TYR A N 1
ATOM 1776 C CA . TYR A 1 236 ? 4.948 5.595 -11.579 1.00 98.06 236 TYR A CA 1
ATOM 1777 C C . TYR A 1 236 ? 3.901 5.035 -10.622 1.00 98.06 236 TYR A C 1
ATOM 1779 O O . TYR A 1 236 ? 4.094 3.984 -10.021 1.00 98.06 236 TYR A O 1
ATOM 1787 N N . LEU A 1 237 ? 2.810 5.777 -10.443 1.00 98.62 237 LEU A N 1
ATOM 1788 C CA . LEU A 1 237 ? 1.750 5.430 -9.503 1.00 98.62 237 LEU A CA 1
ATOM 1789 C C . LEU A 1 237 ? 0.483 5.072 -10.265 1.00 98.62 237 LEU A C 1
ATOM 1791 O O . LEU A 1 237 ? -0.001 5.856 -11.085 1.00 98.62 237 LEU A O 1
ATOM 1795 N N . LEU A 1 238 ? -0.082 3.925 -9.922 1.00 98.62 238 LEU A N 1
ATOM 1796 C CA . LEU A 1 238 ? -1.468 3.588 -10.182 1.00 98.62 238 LEU A CA 1
ATOM 1797 C C . LEU A 1 238 ? -2.257 3.759 -8.876 1.00 98.62 238 LEU A C 1
ATOM 1799 O O . LEU A 1 238 ? -1.876 3.211 -7.846 1.00 98.62 238 LEU A O 1
ATOM 1803 N N . ALA A 1 239 ? -3.354 4.511 -8.905 1.00 98.69 239 ALA A N 1
ATOM 1804 C CA . ALA A 1 239 ? -4.251 4.645 -7.759 1.00 98.69 239 ALA A CA 1
ATOM 1805 C C . ALA A 1 239 ? -5.670 4.219 -8.138 1.00 98.69 239 ALA A C 1
ATOM 1807 O O . ALA A 1 239 ? -6.170 4.615 -9.189 1.00 98.69 239 ALA A O 1
ATOM 1808 N N . ILE A 1 240 ? -6.313 3.425 -7.285 1.00 98.81 240 ILE A N 1
ATOM 1809 C CA . ILE A 1 240 ? -7.649 2.868 -7.489 1.00 98.81 240 ILE A CA 1
ATOM 1810 C C . ILE A 1 240 ? -8.537 3.257 -6.301 1.00 98.81 240 ILE A C 1
ATOM 1812 O O . ILE A 1 240 ? -8.217 2.947 -5.158 1.00 98.81 240 ILE A O 1
ATOM 1816 N N . GLU A 1 241 ? -9.662 3.918 -6.560 1.00 98.56 241 GLU A N 1
ATOM 1817 C CA . GLU A 1 241 ? -10.710 4.203 -5.571 1.00 98.56 241 GLU A CA 1
ATOM 1818 C C . GLU A 1 241 ? -11.850 3.186 -5.724 1.00 98.56 241 GLU A C 1
ATOM 1820 O O . GLU A 1 241 ? -12.402 3.035 -6.818 1.00 98.56 241 GLU A O 1
ATOM 1825 N N . LYS A 1 242 ? -12.243 2.518 -4.633 1.00 98.62 242 LYS A N 1
ATOM 1826 C CA . LYS A 1 242 ? -13.396 1.602 -4.620 1.00 98.62 242 LYS A CA 1
ATOM 1827 C C . LYS A 1 242 ? -14.717 2.379 -4.606 1.00 98.62 242 LYS A C 1
ATOM 1829 O O . LYS A 1 242 ? -14.864 3.334 -3.841 1.00 98.62 242 LYS A O 1
ATOM 1834 N N . ARG A 1 243 ? -15.685 1.970 -5.430 1.00 96.56 243 ARG A N 1
ATOM 1835 C CA . ARG A 1 243 ? -16.990 2.636 -5.604 1.00 96.56 243 ARG A CA 1
ATOM 1836 C C . ARG A 1 243 ? -18.107 2.081 -4.725 1.00 96.56 243 ARG A C 1
ATOM 1838 O O . ARG A 1 243 ? -17.969 0.989 -4.140 1.00 96.56 243 ARG A O 1
#

pLDDT: mean 83.54, std 23.14, range [29.81, 98.88]

Radius of gyration: 21.95 Å; Cα contacts (8 Å, |Δi|>4): 404; chains: 1; bounding box: 39×42×78 Å

Foldseek 3Di:
DDDDDQVRVVLVLLLVQDAALFEEEEQDCQLNPVVQSVQQHNKANYEYEYEDQDPVRVVNNCCVLQNPVVPPCVVLADDDPDDDDDDPDDDDDDDDDDDDDDDCPVVCVVCCVVCVVVVVSVSTTYHYDYDNDHLLCVLVVPDPVQFQRHQEYEEEFADRPPDPRVDTDALVSVLSNVVSVLRNHHQQHKYKYKAACQDVRRVVSVVSVVVSQVPDDVQQKHKDWADDPVDPRDITMIMITGD

Nearest PDB structures (foldseek):
  8h0s-assembly1_A  TM=9.529E-01  e=4.176E-23  Bacillus subtilis subsp. subtilis str. 168
  8h27-assembly2_B  TM=9.263E-01  e=3.515E-21  Staphylococcus aureus subsp. aureus NCTC 8325
  3eey-assembly4_I  TM=9.353E-01  e=1.868E-20  Acetivibrio thermocellus ATCC 27405
  8h0t-assembly1_A-2  TM=9.206E-01  e=4.897E-20  Bacillus subtilis subsp. subtilis str. 168
  8h26-assembly2_C  TM=9.113E-01  e=3.588E-19  Staphylococcus aureus subsp. aureus NCTC 8325

Sequence (243 aa):
MGFLSVLSMAHKLVKERTASGDTVIDATCGNGVDTQFLCELVGSRGTIYAFDIQAEALERTLQRLFGDSKAEADVAMADHVADREADREADREAKRDMDHEANREADHKANREADHEANRDADRIAKLQLVHASHAEMDKHVAADAHGKVAAVMFNLGYLPGADQSIITTTDGTIAALEAAISLLRKGGILTVVLYPGHPGGAEEADAVTRFASELPQHVAQAVLYRMTQKAEAPYLLAIEKR

Mean predicted aligned error: 10.69 Å

Solvent-accessible surface area (backbone atoms only — not comparable to full-atom values): 13613 Å² total; per-residue (Å²): 134,80,82,74,53,53,67,58,47,46,54,50,55,47,57,78,45,51,49,70,45,36,35,36,35,26,46,44,25,31,70,19,64,66,43,48,54,49,35,70,57,17,24,42,70,9,37,36,41,33,14,29,77,45,69,65,29,53,51,39,23,48,39,65,76,51,50,88,60,56,84,67,58,69,74,75,78,77,68,88,89,69,81,92,88,87,88,87,83,84,77,87,82,90,79,92,86,88,90,80,89,88,88,56,69,68,62,51,47,54,49,48,49,52,52,55,49,56,56,48,56,65,66,46,52,26,47,72,43,81,40,86,36,57,37,50,50,44,69,81,69,48,56,79,88,47,56,43,53,22,23,34,38,40,38,59,54,46,51,46,87,94,57,68,70,86,53,51,69,45,54,70,46,50,53,47,24,50,55,42,47,63,57,28,30,16,74,62,8,39,39,33,39,38,35,38,36,68,46,94,66,22,44,63,34,42,51,51,54,53,49,54,52,71,68,49,54,72,80,55,26,50,65,51,79,51,69,64,87,88,41,85,52,52,60,27,28,41,39,34,36,31,81

Secondary structure (DSSP, 8-state):
--PPPHHHHHHHHHHTT--TT-EEEES--TTSHHHHHHHHHH-TT-EEEEEES-HHHHHHHHHHHHTT-TTTGGGTSS--SS--S--S-------------SS-HHHHHHHHHHHHHHHHHHTTS-EEEEEES-GGGHHHHS-GGGTTTEEEEEEE-SB-TTS-TT-B--HHHHHHHHHHHHHHEEEEEEEEEEE-TTSTTHHHHHHHHHHHHHHS-TTTEEEEEE--TT-TTS-EEEEEEE-